Protein 2GRR (pdb70)

Secondary structure (DSSP, 8-state):
--HHHHHHHHHHHHHHHHS--TT-EEEEEE-TTS-EEEEEEEEEEEPPTTSTTTT-EEEEEEE--TTTTSSPPEEEESS---STTB-TTSBB--GGG-TTTT--TT--HHHHHHHHHHHHHS--TTS-S-HHHHHHHHH-HHHHHHHHHHHHHHT--/---HHHHHHS--HHHHHHT-TTHHHHHHHTS-TT-HHHHHHHHHHHHTT--SSHHHHHHHHHHHHHHHHHHHTSTT--HHHHHHHHHHHTTSS--SS-----S--HHHHHHHHHHTTSTTS-GGGHHHHHHHHHS--HHHHTTHHHHHHHHHHHHH-

Nearest PDB structures (foldseek):
  2grr-assembly1_A  TM=1.006E+00  e=4.230E-32  Homo sapiens
  2grq-assembly1_A  TM=1.006E+00  e=7.263E-32  Homo sapiens
  2gro-assembly1_A  TM=1.004E+00  e=1.684E-31  Homo sapiens
  2grp-assembly1_A  TM=1.004E+00  e=8.024E-31  Homo sapiens
  5f6e-assembly1_A  TM=9.965E-01  e=5.164E-30  Homo sapiens

CATH classification: 3.10.110.10

Solvent-accessible surface area: 16032 Å² total; per-residue (Å²): 229,23,46,138,0,67,74,52,0,35,107,24,61,121,61,15,156,181,105,70,28,202,33,12,63,3,73,14,25,137,50,149,113,50,74,68,36,19,30,34,0,86,5,6,0,26,11,113,174,71,23,40,2,82,46,3,46,2,134,3,54,0,62,12,107,96,73,5,26,77,0,19,3,108,2,67,1,65,72,66,8,20,1,0,3,1,23,86,49,0,14,5,21,28,50,31,18,56,93,143,116,74,16,138,93,71,2,66,6,91,70,2,0,62,14,0,25,110,14,3,44,114,22,67,34,139,34,5,2,15,5,65,0,17,5,31,40,66,92,78,122,120,72,5,31,116,98,0,122,62,19,3,166,155,43,52,136,162,30,69,12,83,56,0,35,56,138,46,25,20,108,52,0,76,128,12,23,139,143,9,22,89,54,0,8,105,108,12,68,16,96,48,26,62,112,0,1,46,4,0,11,71,1,0,63,4,4,104,105,74,60,77,10,81,123,12,0,40,64,0,0,30,22,0,0,92,86,0,19,102,47,127,102,19,77,24,95,53,3,3,35,42,0,0,3,37,2,34,13,10,67,29,96,69,198,32,189,50,56,107,95,0,65,4,1,0,28,0,2,26,33,1,7,108,50,156,29,13,41,146,83,4,8,51,20,1,39,6,1,0,63,34,111,35,89,33,0,104,97,16,55,142,1,28,108,29,0,16,113,13,8,134,161,69

B-factor: mean 19.25, std 6.68, range [9.05, 40.9]

GO terms:
  GO:0061656 SUMO conjugating enzyme activity (F, IDA)
  GO:0048471 perinuclear region of cytoplasm (C, IDA)
  GO:0016925 protein sumoylation (P, IDA)
  GO:0051170 import into nucleus (P, IDA)
  GO:0001221 transcription coregulator binding (F, IPI)
  GO:0005515 protein binding (F, IPI)
  GO:0005634 nucleus (C, IDA)
  GO:0005737 cytoplasm (C, IDA)
  GO:0016925 protein sumoylation (P, IMP)
  GO:0008134 transcription factor binding (F, IPI)
  GO:0036211 protein modification process (P, TAS)
  GO:0000795 synaptonemal complex (C, TAS)
  GO:0006511 ubiquitin-dependent protein catabolic process (P, TAS)
  GO:0019789 SUMO transferase activity (F, EXP)
  GO:0005635 nuclear envelope (C, TAS)
  GO:0005654 nucleoplasm (C, TAS)
  GO:0005829 cytosol (C, TAS)
  GO:0016925 protein sumoylation (P, TAS)
  GO:0007084 mitotic nuclear membrane reassembly (P, TAS)
  GO:0000122 negative regulation of transcription by RNA polymerase II (P, TAS)

Structure (mmCIF, N/CA/C/O backbone):
data_2GRR
#
_entry.id   2GRR
#
_cell.length_a   39.150
_cell.length_b   44.675
_cell.length_c   61.013
_cell.angle_alpha   72.610
_cell.angle_beta   71.720
_cell.angle_gamma   75.350
#
_symmetry.space_group_name_H-M   'P 1'
#
loop_
_entity.id
_entity.type
_entity.pdbx_description
1 polymer 'Ubiquitin-conjugating enzyme E2 I'
2 polymer 'Ran GTPase-activating protein 1'
3 water water
#
loop_
_atom_site.group_PDB
_atom_site.id
_atom_site.type_symbol
_atom_site.label_atom_id
_atom_site.label_alt_id
_atom_site.label_comp_id
_atom_site.label_asym_id
_atom_site.label_entity_id
_atom_site.label_seq_id
_atom_site.pdbx_PDB_ins_code
_atom_site.Cartn_x
_atom_site.Cartn_y
_atom_site.Cartn_z
_atom_site.occupancy
_atom_site.B_iso_or_equiv
_atom_site.auth_seq_id
_atom_site.auth_comp_id
_atom_site.auth_asym_id
_atom_site.auth_atom_id
_atom_site.pdbx_PDB_model_num
ATOM 1 N N . MET A 1 4 ? 12.651 7.415 29.375 1.00 26.11 1 MET A N 1
ATOM 2 C CA . MET A 1 4 ? 11.867 8.648 29.661 1.00 24.96 1 MET A CA 1
ATOM 3 C C . MET A 1 4 ? 10.414 8.438 29.251 1.00 21.17 1 MET A C 1
ATOM 4 O O . MET A 1 4 ? 9.770 9.336 28.709 1.00 21.31 1 MET A O 1
ATOM 9 N N . SER A 1 5 ? 9.908 7.241 29.519 1.00 19.01 2 SER A N 1
ATOM 10 C CA . SER A 1 5 ? 8.535 6.892 29.178 1.00 16.42 2 SER A CA 1
ATOM 11 C C . SER A 1 5 ? 7.650 6.842 30.418 1.00 15.30 2 SER A C 1
ATOM 12 O O . SER A 1 5 ? 6.541 6.315 30.371 1.00 13.44 2 SER A O 1
ATOM 15 N N . GLY A 1 6 ? 8.141 7.401 31.520 1.00 13.12 3 GLY A N 1
ATOM 16 C CA . GLY A 1 6 ? 7.393 7.394 32.766 1.00 12.61 3 GLY A CA 1
ATOM 17 C C . GLY A 1 6 ? 5.972 7.921 32.709 1.00 12.03 3 GLY A C 1
ATOM 18 O O . GLY A 1 6 ? 5.093 7.401 33.393 1.00 11.87 3 GLY A O 1
ATOM 19 N N . ILE A 1 7 ? 5.731 8.953 31.911 1.00 11.67 4 ILE A N 1
ATOM 20 C CA . ILE A 1 7 ? 4.381 9.497 31.819 1.00 11.35 4 ILE A CA 1
ATOM 21 C C . ILE A 1 7 ? 3.492 8.508 31.073 1.00 10.84 4 ILE A C 1
ATOM 22 O O . ILE A 1 7 ? 2.366 8.243 31.488 1.00 11.44 4 ILE A O 1
ATOM 27 N N . ALA A 1 8 ? 4.004 7.953 29.980 1.00 11.50 5 ALA A N 1
ATOM 28 C CA . ALA A 1 8 ? 3.244 6.968 29.221 1.00 11.51 5 ALA A CA 1
ATOM 29 C C . ALA A 1 8 ? 2.911 5.776 30.120 1.00 11.38 5 ALA A C 1
ATOM 30 O O . ALA A 1 8 ? 1.778 5.296 30.133 1.00 11.25 5 ALA A O 1
ATOM 32 N N . LEU A 1 9 ? 3.896 5.305 30.882 1.00 11.93 6 LEU A N 1
ATOM 33 C CA . LEU A 1 9 ? 3.681 4.161 31.770 1.00 11.75 6 LEU A CA 1
ATOM 34 C C . LEU A 1 9 ? 2.649 4.434 32.860 1.00 11.24 6 LEU A C 1
ATOM 35 O O . LEU A 1 9 ? 1.875 3.547 33.222 1.00 11.05 6 LEU A O 1
ATOM 40 N N . SER A 1 10 ? 2.635 5.656 33.385 1.00 11.47 7 SER A N 1
ATOM 41 C CA . SER A 1 10 ? 1.666 6.010 34.416 1.00 11.63 7 SER A CA 1
ATOM 42 C C . SER A 1 10 ? 0.258 5.888 33.845 1.00 11.59 7 SER A C 1
ATOM 43 O O . SER A 1 10 ? -0.624 5.279 34.453 1.00 12.29 7 SER A O 1
ATOM 46 N N . ARG A 1 11 ? 0.041 6.457 32.665 1.00 10.82 8 ARG A N 1
ATOM 47 C CA . ARG A 1 11 ? -1.280 6.371 32.068 1.00 11.48 8 ARG A CA 1
ATOM 48 C C . ARG A 1 11 ? -1.641 4.939 31.679 1.00 10.72 8 ARG A C 1
ATOM 49 O O . ARG A 1 11 ? -2.749 4.484 31.943 1.00 11.09 8 ARG A O 1
ATOM 57 N N . LEU A 1 12 ? -0.707 4.223 31.060 1.00 11.01 9 LEU A N 1
ATOM 58 C CA . LEU A 1 12 ? -0.993 2.860 30.626 1.00 10.68 9 LEU A CA 1
ATOM 59 C C . LEU A 1 12 ? -1.338 1.925 31.779 1.00 10.35 9 LEU A C 1
ATOM 60 O O . LEU A 1 12 ? -2.164 1.029 31.615 1.00 10.82 9 LEU A O 1
ATOM 65 N N . ALA A 1 13 ? -0.725 2.139 32.938 1.00 10.44 10 ALA A N 1
ATOM 66 C CA . ALA A 1 13 ? -1.045 1.319 34.099 1.00 10.71 10 ALA A CA 1
ATOM 67 C C . ALA A 1 13 ? -2.508 1.566 34.487 1.00 11.25 10 ALA A C 1
ATOM 68 O O . ALA A 1 13 ? -3.231 0.639 34.846 1.00 11.53 10 ALA A O 1
ATOM 70 N N . GLN A 1 14 ? -2.954 2.817 34.397 1.00 10.61 11 GLN A N 1
ATOM 71 C CA . GLN A 1 14 ? -4.342 3.128 34.735 1.00 12.37 11 GLN A CA 1
ATOM 72 C C . GLN A 1 14 ? -5.294 2.616 33.659 1.00 11.44 11 GLN A C 1
ATOM 73 O O . GLN A 1 14 ? -6.408 2.183 33.954 1.00 12.27 11 GLN A O 1
ATOM 79 N N . GLU A 1 15 ? -4.863 2.647 32.406 1.00 11.68 12 GLU A N 1
ATOM 80 C CA . GLU A 1 15 ? -5.722 2.148 31.346 1.00 12.34 12 GLU A CA 1
ATOM 81 C C . GLU A 1 15 ? -5.900 0.645 31.462 1.00 10.99 12 GLU A C 1
ATOM 82 O O . GLU A 1 15 ? -6.962 0.117 31.155 1.00 11.57 12 GLU A O 1
ATOM 88 N N . ARG A 1 16 ? -4.862 -0.048 31.910 1.00 10.65 13 ARG A N 1
ATOM 89 C CA . ARG A 1 16 ? -4.967 -1.486 32.096 1.00 11.71 13 ARG A CA 1
ATOM 90 C C . ARG A 1 16 ? -5.972 -1.766 33.211 1.00 11.65 13 ARG A C 1
ATOM 91 O O . ARG A 1 16 ? -6.841 -2.622 33.068 1.00 12.02 13 ARG A O 1
ATOM 99 N N . LYS A 1 17 ? -5.862 -1.037 34.318 1.00 11.56 14 LYS A N 1
ATOM 100 C CA . LYS A 1 17 ? -6.787 -1.240 35.430 1.00 13.27 14 LYS A CA 1
ATOM 101 C C . LYS A 1 17 ? -8.221 -0.935 35.013 1.00 12.26 14 LYS A C 1
ATOM 102 O O . LYS A 1 17 ? -9.148 -1.662 35.376 1.00 14.41 14 LYS A O 1
ATOM 108 N N . ALA A 1 18 ? -8.409 0.140 34.254 1.00 12.56 15 ALA A N 1
ATOM 109 C CA . ALA A 1 18 ? -9.739 0.525 33.793 1.00 13.17 15 ALA A CA 1
ATOM 110 C C . ALA A 1 18 ? -10.313 -0.542 32.869 1.00 14.32 15 ALA A C 1
ATOM 111 O O . ALA A 1 18 ? -11.484 -0.909 32.980 1.00 16.66 15 ALA A O 1
ATOM 113 N N . TRP A 1 19 ? -9.489 -1.041 31.953 1.00 13.80 16 TRP A N 1
ATOM 114 C CA . TRP A 1 19 ? -9.925 -2.074 31.024 1.00 14.55 16 TRP A CA 1
ATOM 115 C C . TRP A 1 19 ? -10.314 -3.340 31.782 1.00 14.75 16 TRP A C 1
ATOM 116 O O . TRP A 1 19 ? -11.364 -3.925 31.522 1.00 17.13 16 TRP A O 1
ATOM 127 N N . ARG A 1 20 ? -9.471 -3.753 32.723 1.00 15.55 17 ARG A N 1
ATOM 128 C CA . ARG A 1 20 ? -9.735 -4.949 33.520 1.00 17.56 17 ARG A CA 1
ATOM 129 C C . ARG A 1 20 ? -11.009 -4.805 34.344 1.00 19.82 17 ARG A C 1
ATOM 130 O O . ARG A 1 20 ? -11.709 -5.788 34.598 1.00 21.93 17 ARG A O 1
ATOM 138 N N . LYS A 1 21 ? -11.309 -3.581 34.761 1.00 21.00 18 LYS A N 1
ATOM 139 C CA . LYS A 1 21 ? -12.496 -3.326 35.563 1.00 23.60 18 LYS A CA 1
ATOM 140 C C . LYS A 1 21 ? -13.749 -3.470 34.710 1.00 23.77 18 LYS A C 1
ATOM 141 O O . LYS A 1 21 ? -14.743 -4.056 35.143 1.00 25.05 18 LYS A O 1
ATOM 147 N N . ASP A 1 22 ? -13.697 -2.937 33.494 1.00 24.49 19 ASP A N 1
ATOM 148 C CA . ASP A 1 22 ? -14.835 -3.014 32.589 1.00 24.91 19 ASP A CA 1
ATOM 149 C C . ASP A 1 22 ? -14.438 -2.761 31.135 1.00 23.40 19 ASP A C 1
ATOM 150 O O . ASP A 1 22 ? -13.760 -1.783 30.823 1.00 23.82 19 ASP A O 1
ATOM 155 N N . HIS A 1 23 ? -14.860 -3.658 30.252 1.00 21.25 20 HIS A N 1
ATOM 156 C CA . HIS A 1 23 ? -14.580 -3.535 28.827 1.00 19.16 20 HIS A CA 1
ATOM 157 C C . HIS A 1 23 ? -15.652 -4.305 28.059 1.00 18.32 20 HIS A C 1
ATOM 158 O O . HIS A 1 23 ? -16.322 -5.174 28.619 1.00 19.64 20 HIS A O 1
ATOM 165 N N . PRO A 1 24 ? -15.831 -3.998 26.766 1.00 18.39 21 PRO A N 1
ATOM 166 C CA . PRO A 1 24 ? -16.846 -4.701 25.973 1.00 17.06 21 PRO A CA 1
ATOM 167 C C . PRO A 1 24 ? -16.590 -6.205 25.871 1.00 17.68 21 PRO A C 1
ATOM 168 O O . PRO A 1 24 ? -15.454 -6.644 25.686 1.00 16.72 21 PRO A O 1
ATOM 172 N N . PHE A 1 25 ? -17.657 -6.990 25.996 1.00 19.00 22 PHE A N 1
ATOM 173 C CA . PHE A 1 25 ? -17.547 -8.445 25.935 1.00 18.24 22 PHE A CA 1
ATOM 174 C C . PHE A 1 25 ? -16.960 -8.940 24.618 1.00 17.84 22 PHE A C 1
ATOM 175 O O . PHE A 1 25 ? -17.304 -8.444 23.546 1.00 19.39 22 PHE A O 1
ATOM 183 N N . GLY A 1 26 ? -16.079 -9.930 24.709 1.00 18.87 23 GLY A N 1
ATOM 184 C CA . GLY A 1 26 ? -15.472 -10.487 23.517 1.00 19.01 23 GLY A CA 1
ATOM 185 C C . GLY A 1 26 ? -14.155 -9.841 23.136 1.00 18.01 23 GLY A C 1
ATOM 186 O O . GLY A 1 26 ? -13.365 -10.435 22.404 1.00 18.67 23 GLY A O 1
ATOM 187 N N . PHE A 1 27 ? -13.922 -8.622 23.616 1.00 17.11 24 PHE A N 1
ATOM 188 C CA . PHE A 1 27 ? -12.684 -7.917 23.316 1.00 15.85 24 PHE A CA 1
ATOM 189 C C . PHE A 1 27 ? -11.583 -8.328 24.279 1.00 16.26 24 PHE A C 1
ATOM 190 O O . PHE A 1 27 ? -11.843 -8.662 25.435 1.00 16.93 24 PHE A O 1
ATOM 198 N N . VAL A 1 28 ? -10.349 -8.287 23.794 1.00 14.90 25 VAL A N 1
ATOM 199 C CA . VAL A 1 28 ? -9.184 -8.622 24.598 1.00 16.02 25 VAL A CA 1
ATOM 200 C C . VAL A 1 28 ? -8.156 -7.508 24.417 1.00 14.82 25 VAL A C 1
ATOM 201 O O . VAL A 1 28 ? -7.959 -7.012 23.310 1.00 14.75 25 VAL A O 1
ATOM 205 N N . ALA A 1 29 ? -7.520 -7.104 25.508 1.00 13.86 26 ALA A N 1
ATOM 206 C CA . ALA A 1 29 ? -6.487 -6.075 25.468 1.00 12.82 26 ALA A CA 1
ATOM 207 C C . ALA A 1 29 ? -5.622 -6.313 26.687 1.00 13.76 26 ALA A C 1
ATOM 208 O O . ALA A 1 29 ? -5.999 -5.962 27.803 1.00 15.35 26 ALA A O 1
ATOM 210 N N . VAL A 1 30 ? -4.465 -6.924 26.474 1.00 13.01 27 VAL A N 1
ATOM 211 C CA . VAL A 1 30 ? -3.573 -7.223 27.580 1.00 15.04 27 VAL A CA 1
ATOM 212 C C . VAL A 1 30 ? -2.120 -6.938 27.254 1.00 14.13 27 VAL A C 1
ATOM 213 O O . VAL A 1 30 ? -1.631 -7.273 26.177 1.00 15.49 27 VAL A O 1
ATOM 217 N N . PRO A 1 31 ? -1.412 -6.293 28.183 1.00 14.22 28 PRO A N 1
ATOM 218 C CA . PRO A 1 31 ? 0.000 -5.980 27.970 1.00 13.96 28 PRO A CA 1
ATOM 219 C C . PRO A 1 31 ? 0.820 -7.256 27.792 1.00 13.99 28 PRO A C 1
ATOM 220 O O . PRO A 1 31 ? 0.540 -8.281 28.427 1.00 16.06 28 PRO A O 1
ATOM 224 N N . THR A 1 32 ? 1.822 -7.201 26.925 1.00 14.48 29 THR A N 1
ATOM 225 C CA . THR A 1 32 ? 2.689 -8.351 26.717 1.00 14.91 29 THR A CA 1
ATOM 226 C C . THR A 1 32 ? 3.666 -8.399 27.889 1.00 14.38 29 THR A C 1
ATOM 227 O O . THR A 1 32 ? 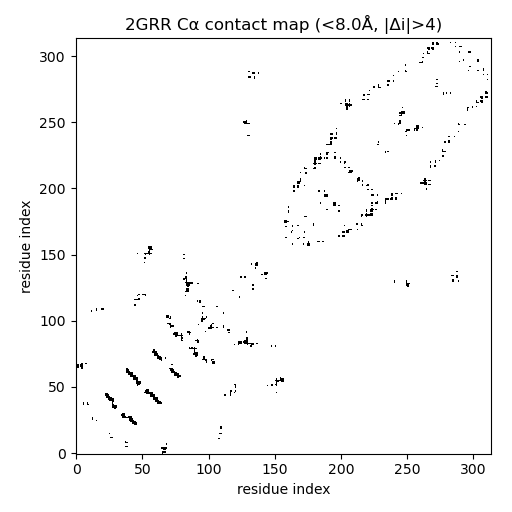3.632 -7.541 28.771 1.00 15.83 29 THR A O 1
ATOM 231 N N . LYS A 1 33 ? 4.536 -9.401 27.900 1.00 15.89 30 LYS A N 1
ATOM 232 C CA . LYS A 1 33 ? 5.500 -9.542 28.981 1.00 15.74 30 LYS A CA 1
ATOM 233 C C . LYS A 1 33 ? 6.921 -9.308 28.510 1.00 15.46 30 LYS A C 1
ATOM 234 O O . LYS A 1 33 ? 7.258 -9.579 27.360 1.00 17.51 30 LYS A O 1
ATOM 240 N N . ASN A 1 34 ? 7.751 -8.798 29.408 1.00 15.69 31 ASN A N 1
ATOM 241 C CA . ASN A 1 34 ? 9.159 -8.597 29.112 1.00 17.04 31 ASN A CA 1
ATOM 242 C C . ASN A 1 34 ? 9.828 -9.933 29.423 1.00 18.15 31 ASN A C 1
ATOM 243 O O . ASN A 1 34 ? 9.231 -10.793 30.073 1.00 17.70 31 ASN A O 1
ATOM 248 N N . PRO A 1 35 ? 11.071 -10.131 28.959 1.00 19.61 32 PRO A N 1
ATOM 249 C CA . PRO A 1 35 ? 11.766 -11.393 29.227 1.00 20.88 32 PRO A CA 1
ATOM 250 C C . PRO A 1 35 ? 11.858 -11.730 30.718 1.00 19.71 32 PRO A C 1
ATOM 251 O O . PRO A 1 35 ? 11.792 -12.900 31.103 1.00 19.54 32 PRO A O 1
ATOM 255 N N . ASP A 1 36 ? 11.998 -10.704 31.553 1.00 19.18 33 ASP A N 1
ATOM 256 C CA . ASP A 1 36 ? 12.123 -10.919 32.990 1.00 19.00 33 ASP A CA 1
ATOM 257 C C . ASP A 1 36 ? 10.801 -11.215 33.687 1.00 17.36 33 ASP A C 1
ATOM 258 O O . ASP A 1 36 ? 10.763 -11.373 34.907 1.00 17.81 33 ASP A O 1
ATOM 263 N N . GLY A 1 37 ? 9.720 -11.287 32.915 1.00 16.44 34 GLY A N 1
ATOM 264 C CA . GLY A 1 37 ? 8.421 -11.591 33.491 1.00 15.79 34 GLY A CA 1
ATOM 265 C C . GLY A 1 37 ? 7.525 -10.405 33.798 1.00 15.75 34 GLY A C 1
ATOM 266 O O . GLY A 1 37 ? 6.324 -10.573 33.992 1.00 16.58 34 GLY A O 1
ATOM 267 N N . THR A 1 38 ? 8.100 -9.209 33.852 1.00 16.05 35 THR A N 1
ATOM 268 C CA . THR A 1 38 ? 7.323 -8.007 34.141 1.00 16.72 35 THR A CA 1
ATOM 269 C C . THR A 1 38 ? 6.482 -7.608 32.936 1.00 15.84 35 THR A C 1
ATOM 270 O O . THR A 1 38 ? 6.745 -8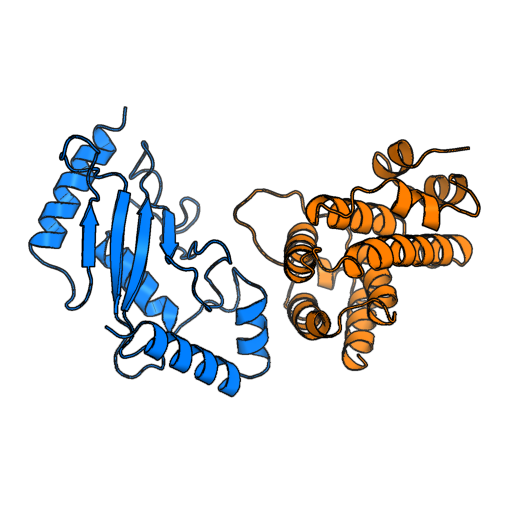.043 31.818 1.00 15.50 35 THR A O 1
ATOM 274 N N . MET A 1 39 ? 5.471 -6.775 33.164 1.00 17.32 36 MET A N 1
ATOM 275 C CA . MET A 1 39 ? 4.607 -6.325 32.078 1.00 16.98 36 MET A CA 1
ATOM 276 C C . MET A 1 39 ? 5.275 -5.293 31.194 1.00 15.04 36 MET A C 1
ATOM 277 O O . MET A 1 39 ? 6.012 -4.432 31.670 1.00 16.10 36 MET A O 1
ATOM 282 N N . ASN A 1 40 ? 5.001 -5.388 29.900 1.00 15.31 37 ASN A N 1
ATOM 283 C CA . ASN A 1 40 ? 5.507 -4.422 28.941 1.00 15.07 37 ASN A CA 1
ATOM 284 C C . ASN A 1 40 ? 4.262 -3.624 28.556 1.00 14.87 37 ASN A C 1
ATOM 285 O O . ASN A 1 40 ? 3.522 -3.999 27.645 1.00 14.43 37 ASN A O 1
ATOM 290 N N . LEU A 1 41 ? 4.024 -2.536 29.279 1.00 13.03 38 LEU A N 1
ATOM 291 C CA . LEU A 1 41 ? 2.857 -1.695 29.037 1.00 13.31 38 LEU A CA 1
ATOM 292 C C . LEU A 1 41 ? 2.884 -0.956 27.701 1.00 13.99 38 LEU A C 1
ATOM 293 O O . LEU A 1 41 ? 1.878 -0.380 27.293 1.00 13.31 38 LEU A O 1
ATOM 298 N N . MET A 1 42 ? 4.020 -0.982 27.013 1.00 13.37 39 MET A N 1
ATOM 299 C CA . MET A 1 42 ? 4.142 -0.292 25.729 1.00 14.07 39 MET A CA 1
ATOM 300 C C . MET A 1 42 ? 3.760 -1.151 24.527 1.00 13.60 39 MET A C 1
ATOM 301 O O . MET A 1 42 ? 3.736 -0.667 23.399 1.00 15.06 39 MET A O 1
ATOM 306 N N . ASN A 1 43 ? 3.453 -2.419 24.769 1.00 13.08 40 ASN A N 1
ATOM 307 C CA . ASN A 1 43 ? 3.120 -3.352 23.697 1.00 13.22 40 ASN A CA 1
ATOM 308 C C . ASN A 1 43 ? 1.988 -4.253 24.179 1.00 12.77 40 ASN A C 1
ATOM 309 O O . ASN A 1 43 ? 2.200 -5.112 25.029 1.00 13.34 40 ASN A O 1
ATOM 314 N N . TRP A 1 44 ? 0.789 -4.057 23.639 1.00 13.03 41 TRP A N 1
ATOM 315 C CA . TRP A 1 44 ? -0.373 -4.844 24.041 1.00 11.34 41 TRP A CA 1
ATOM 316 C C . TRP A 1 44 ? -0.879 -5.778 22.952 1.00 13.39 41 TRP A C 1
ATOM 317 O O . TRP A 1 44 ? -0.883 -5.426 21.772 1.00 13.56 41 TRP A O 1
ATOM 328 N N . GLU A 1 45 ? -1.309 -6.969 23.356 1.00 13.14 42 GLU A N 1
ATOM 329 C CA . GLU A 1 45 ? -1.891 -7.920 22.416 1.00 13.85 42 GLU A CA 1
ATOM 330 C C . GLU A 1 45 ? -3.398 -7.819 22.617 1.00 13.92 42 GLU A C 1
ATOM 331 O O . GLU A 1 45 ? -3.910 -8.013 23.725 1.00 15.94 42 GLU A O 1
ATOM 337 N N . CYS A 1 46 ? -4.105 -7.503 21.539 1.00 14.23 43 CYS A N 1
ATOM 338 C CA . CYS A 1 46 ? -5.546 -7.326 21.594 1.00 14.20 43 CYS A CA 1
ATOM 339 C C . CYS A 1 46 ? -6.288 -8.206 20.603 1.00 14.40 43 CYS A C 1
ATOM 340 O O . CYS A 1 46 ? -5.690 -8.817 19.717 1.00 15.43 43 CYS A O 1
ATOM 343 N N . ALA A 1 47 ? -7.604 -8.255 20.759 1.00 15.39 44 ALA A N 1
ATOM 344 C CA . ALA A 1 47 ? -8.454 -9.036 19.875 1.00 15.65 44 ALA A CA 1
ATOM 345 C C . ALA A 1 47 ? -9.796 -8.334 19.781 1.00 14.88 44 ALA A C 1
ATOM 346 O O . ALA A 1 47 ? -10.349 -7.894 20.791 1.00 16.66 44 ALA A O 1
ATOM 348 N N . ILE A 1 48 ? -10.304 -8.226 18.560 1.00 15.73 45 ILE A N 1
ATOM 349 C CA . ILE A 1 48 ? -11.577 -7.573 18.294 1.00 16.11 45 ILE A CA 1
ATOM 350 C C . ILE A 1 48 ? -12.548 -8.561 17.664 1.00 16.58 45 ILE A C 1
ATOM 351 O O . ILE A 1 48 ? -12.252 -9.164 16.635 1.00 17.04 45 ILE A O 1
ATOM 356 N N . PRO A 1 49 ? -13.722 -8.747 18.281 1.00 17.30 46 PRO A N 1
ATOM 357 C CA . PRO A 1 49 ? -14.702 -9.678 17.724 1.00 18.17 46 PRO A CA 1
ATOM 358 C C . PRO A 1 49 ? -15.494 -9.011 16.605 1.00 17.99 46 PRO A C 1
ATOM 359 O O . PRO A 1 49 ? -15.759 -7.813 16.654 1.00 17.31 46 PRO A O 1
ATOM 363 N N . GLY A 1 50 ? -15.854 -9.786 15.589 1.00 19.45 47 GLY A N 1
ATOM 364 C CA . GLY A 1 50 ? -16.642 -9.233 14.507 1.00 20.93 47 GLY A CA 1
ATOM 365 C C . GLY A 1 50 ? -17.998 -8.854 15.070 1.00 22.42 47 GLY A C 1
ATOM 366 O O . GLY A 1 50 ? -18.491 -9.507 15.992 1.00 22.27 47 GLY A O 1
ATOM 367 N N . LYS A 1 51 ? -18.602 -7.800 14.534 1.00 24.26 48 LYS A N 1
ATOM 368 C CA . LYS A 1 51 ? -19.901 -7.352 15.014 1.00 27.53 48 LYS A CA 1
ATOM 369 C C . LYS A 1 51 ? -20.997 -8.307 14.558 1.00 28.18 48 LYS A C 1
ATOM 370 O O . LYS A 1 51 ? -21.009 -8.755 13.412 1.00 27.51 48 LYS A O 1
ATOM 376 N N . LYS A 1 52 ? -21.913 -8.623 15.466 1.00 30.12 49 LYS A N 1
ATOM 377 C CA . LYS A 1 52 ? -23.009 -9.531 15.159 1.00 31.97 49 LYS A CA 1
ATOM 378 C C . LYS A 1 52 ? -23.935 -8.913 14.114 1.00 32.03 49 LYS A C 1
ATOM 379 O O . LYS A 1 52 ? -24.268 -7.729 14.187 1.00 32.69 49 LYS A O 1
ATOM 385 N N . GLY A 1 53 ? -24.337 -9.718 13.136 1.00 32.04 50 GLY A N 1
ATOM 386 C CA . GLY A 1 53 ? -25.219 -9.229 12.092 1.00 31.47 50 GLY A CA 1
ATOM 387 C C . GLY A 1 53 ? -24.463 -8.714 10.882 1.00 30.91 50 GLY A C 1
ATOM 388 O O . GLY A 1 53 ? -25.063 -8.181 9.950 1.00 32.02 50 GLY A O 1
ATOM 389 N N . THR A 1 54 ? -23.142 -8.867 10.899 1.00 29.60 51 THR A N 1
ATOM 390 C CA . THR A 1 54 ? -22.305 -8.417 9.792 1.00 27.87 51 THR A CA 1
ATOM 391 C C . THR A 1 54 ? -21.475 -9.583 9.259 1.00 26.98 51 THR A C 1
ATOM 392 O O . THR A 1 54 ? -21.353 -10.618 9.913 1.00 27.53 51 THR A O 1
ATOM 396 N N . PRO A 1 55 ? -20.896 -9.429 8.057 1.00 26.90 52 PRO A N 1
ATOM 397 C CA . PRO A 1 55 ? -20.077 -10.489 7.459 1.00 25.74 52 PRO A CA 1
ATOM 398 C C . PRO A 1 55 ? -18.837 -10.835 8.286 1.00 24.88 52 PRO A C 1
ATOM 399 O O . PRO A 1 55 ? -18.148 -11.815 8.002 1.00 24.23 52 PRO A O 1
ATOM 403 N N . TRP A 1 56 ? -18.559 -10.025 9.304 1.00 23.05 53 TRP A N 1
ATOM 404 C CA . TRP A 1 56 ? -17.399 -10.242 10.166 1.00 22.42 53 TRP A CA 1
ATOM 405 C C . TRP A 1 56 ? -17.736 -11.070 11.397 1.00 23.64 53 TRP A C 1
ATOM 406 O O . TRP A 1 56 ? -16.843 -11.481 12.141 1.00 22.77 53 TRP A O 1
ATOM 417 N N . GLU A 1 57 ? -19.025 -11.313 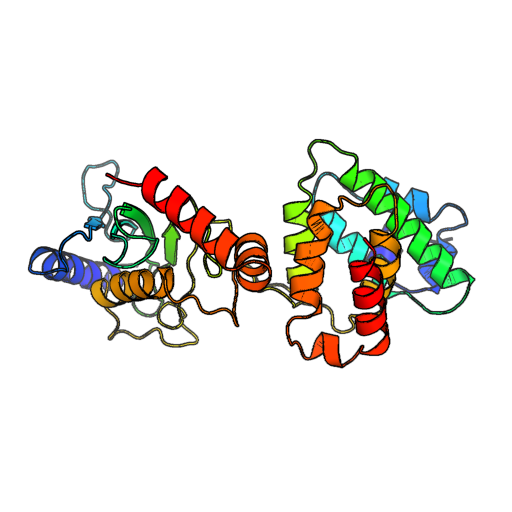11.608 1.00 25.00 54 GLU A N 1
ATOM 418 C CA . GLU A 1 57 ? -19.489 -12.077 12.759 1.00 26.48 54 GLU A CA 1
ATOM 419 C C . GLU A 1 57 ? -18.782 -13.422 12.913 1.00 26.97 54 GLU A C 1
ATOM 420 O O . GLU A 1 57 ? -18.469 -14.093 11.928 1.00 26.81 54 GLU A O 1
ATOM 426 N N . GLY A 1 58 ? -18.530 -13.801 14.162 1.00 25.94 55 GLY A N 1
ATOM 427 C CA . GLY A 1 58 ? -17.877 -15.067 14.440 1.00 26.19 55 GLY A CA 1
ATOM 428 C C . GLY A 1 58 ? -16.364 -15.007 14.425 1.00 25.72 55 GLY A C 1
ATOM 429 O O . GLY A 1 58 ? -15.697 -15.860 15.010 1.00 25.39 55 GLY A O 1
ATOM 430 N N . GLY A 1 59 ? -15.812 -13.999 13.759 1.00 24.66 56 GLY A N 1
ATOM 431 C CA . GLY A 1 59 ? -14.369 -13.882 13.694 1.00 22.78 56 GLY A CA 1
ATOM 432 C C . GLY A 1 59 ? -13.770 -13.133 14.870 1.00 20.99 56 GLY A C 1
ATOM 433 O O . GLY A 1 59 ? -14.409 -12.259 15.452 1.00 21.24 56 GLY A O 1
ATOM 434 N N . LEU A 1 60 ? -12.544 -13.497 15.231 1.00 20.20 57 LEU A N 1
ATOM 435 C CA . LEU A 1 60 ? -11.826 -12.839 16.320 1.00 19.48 57 LEU A CA 1
ATOM 436 C C . LEU A 1 60 ? -10.528 -12.366 15.683 1.00 18.84 57 LEU A C 1
ATOM 437 O O . LEU A 1 60 ? -9.646 -13.165 15.368 1.00 20.44 57 LEU A O 1
ATOM 442 N N . PHE A 1 61 ? -10.422 -11.056 15.497 1.00 17.58 58 PHE A N 1
ATOM 443 C CA . PHE A 1 61 ? -9.271 -10.467 14.833 1.00 16.83 58 PHE A CA 1
ATOM 444 C C . PHE A 1 61 ? -8.227 -9.905 15.781 1.00 16.33 58 PHE A C 1
ATOM 445 O O . PHE A 1 61 ? -8.467 -8.930 16.496 1.00 16.82 58 PHE A O 1
ATOM 453 N N . LYS A 1 62 ? -7.056 -10.532 15.769 1.00 16.19 59 LYS A N 1
ATOM 454 C CA . LYS A 1 62 ? -5.964 -10.138 16.640 1.00 16.34 59 LYS A CA 1
ATOM 455 C C . LYS A 1 62 ? -5.157 -8.965 16.109 1.00 15.20 59 LYS A C 1
ATOM 456 O O . LYS A 1 62 ? -4.891 -8.857 14.912 1.00 15.41 59 LYS A O 1
ATOM 462 N N . LEU A 1 63 ? -4.777 -8.079 17.017 1.00 14.82 60 LEU A N 1
ATOM 463 C CA . LEU A 1 63 ? -3.978 -6.928 16.651 1.00 14.80 60 LEU A CA 1
ATOM 464 C C . LEU A 1 63 ? -3.075 -6.558 17.808 1.00 14.13 60 LEU A C 1
ATOM 465 O O . LEU A 1 63 ? -3.344 -6.896 18.965 1.00 16.90 60 LEU A O 1
ATOM 470 N N . ARG A 1 64 ? -1.992 -5.875 17.479 1.00 13.43 61 ARG A N 1
ATOM 471 C CA . ARG A 1 64 ? -1.041 -5.431 18.468 1.00 13.48 61 ARG A CA 1
ATOM 472 C C . ARG A 1 64 ? -1.150 -3.915 18.560 1.00 12.66 61 ARG A C 1
ATOM 473 O O . ARG A 1 64 ? -1.314 -3.230 17.548 1.00 14.44 61 ARG A O 1
ATOM 481 N N . MET A 1 65 ? -1.098 -3.397 19.779 1.00 12.80 62 MET A N 1
ATOM 482 C CA . MET A 1 65 ? -1.151 -1.961 19.997 1.00 12.91 62 MET A CA 1
ATOM 483 C C . MET A 1 65 ? 0.207 -1.559 20.552 1.00 13.25 62 MET A C 1
ATOM 484 O O . MET A 1 65 ? 0.623 -2.050 21.605 1.00 13.61 62 MET A O 1
ATOM 489 N N . LEU A 1 66 ? 0.905 -0.686 19.833 1.00 12.91 63 LEU A N 1
ATOM 490 C CA . LEU A 1 66 ? 2.231 -0.240 20.236 1.00 13.54 63 LEU A CA 1
ATOM 491 C C . LEU A 1 66 ? 2.219 1.231 20.619 1.00 13.81 63 LEU A C 1
ATOM 492 O O . LEU A 1 66 ? 1.824 2.091 19.829 1.00 15.10 63 LEU A O 1
ATOM 497 N N . PHE A 1 67 ? 2.658 1.521 21.836 1.00 13.02 64 PHE A N 1
ATOM 498 C CA . PHE A 1 67 ? 2.698 2.888 22.325 1.00 13.72 64 PHE A CA 1
ATOM 499 C C . PHE A 1 67 ? 4.105 3.460 22.269 1.00 14.20 64 PHE A C 1
ATOM 500 O O . PHE A 1 67 ? 5.078 2.771 22.575 1.00 16.79 64 PHE A O 1
ATOM 508 N N . LYS A 1 68 ? 4.210 4.723 21.871 1.00 14.60 65 LYS A N 1
ATOM 509 C CA . LYS A 1 68 ? 5.504 5.385 21.802 1.00 15.93 65 LYS A CA 1
ATOM 510 C C . LYS A 1 68 ? 5.814 6.010 23.158 1.00 15.49 65 LYS A C 1
ATOM 511 O O . LYS A 1 68 ? 4.919 6.199 23.985 1.00 14.58 65 LYS A O 1
ATOM 517 N N . ASP A 1 69 ? 7.084 6.328 23.382 1.00 15.53 66 ASP A N 1
ATOM 518 C CA . ASP A 1 69 ? 7.520 6.914 24.643 1.00 16.01 66 ASP A CA 1
ATOM 519 C C . ASP A 1 69 ? 6.837 8.238 24.981 1.00 15.65 66 ASP A C 1
ATOM 520 O O . ASP A 1 69 ? 6.742 8.600 26.154 1.00 16.80 66 ASP A O 1
ATOM 525 N N . ASP A 1 70 ? 6.354 8.953 23.966 1.00 14.98 67 ASP A N 1
ATOM 526 C CA . ASP A 1 70 ? 5.694 10.233 24.204 1.00 15.10 67 ASP A CA 1
ATOM 527 C C . ASP A 1 70 ? 4.175 10.132 24.367 1.00 13.78 67 ASP A C 1
ATOM 528 O O . ASP A 1 70 ? 3.475 11.143 24.391 1.00 15.24 67 ASP A O 1
ATOM 533 N N . TYR A 1 71 ? 3.668 8.908 24.488 1.00 13.07 68 TYR A N 1
ATOM 534 C CA . TYR A 1 71 ? 2.237 8.686 24.693 1.00 13.53 68 TYR A CA 1
ATOM 535 C C . TYR A 1 71 ? 1.854 9.377 26.008 1.00 12.71 68 TYR A C 1
ATOM 536 O O . TYR A 1 71 ? 2.591 9.304 26.986 1.00 13.59 68 TYR A O 1
ATOM 545 N N . PRO A 1 72 ? 0.667 10.001 26.077 1.00 12.04 69 PRO A N 1
ATOM 546 C CA . PRO A 1 72 ? -0.392 10.144 25.079 1.00 12.74 69 PRO A CA 1
ATOM 547 C C . PRO A 1 72 ? -0.349 11.340 24.126 1.00 13.32 69 PRO A C 1
ATOM 548 O O . PRO A 1 72 ? -1.383 11.724 23.597 1.00 14.12 69 PRO A O 1
ATOM 552 N N . SER A 1 73 ? 0.814 11.937 23.899 1.00 13.80 70 SER A N 1
ATOM 553 C CA . SER A 1 73 ? 0.870 13.047 22.949 1.00 14.18 70 SER A CA 1
ATOM 554 C C . SER A 1 73 ? 0.642 12.445 21.565 1.00 15.41 70 SER A C 1
ATOM 555 O O . SER A 1 73 ? 0.085 13.080 20.670 1.00 17.32 70 SER A O 1
ATOM 558 N N . SER A 1 74 ? 1.078 11.202 21.413 1.00 14.75 71 SER A N 1
ATOM 559 C CA . SER A 1 74 ? 0.935 10.464 20.169 1.00 15.78 71 SER A CA 1
ATOM 560 C C . SER A 1 74 ? -0.033 9.309 20.382 1.00 14.04 71 SER A C 1
ATOM 561 O O . SER A 1 74 ? -0.181 8.803 21.499 1.00 15.74 71 SER A O 1
ATOM 564 N N . PRO A 1 75 ? -0.720 8.887 19.313 1.00 13.25 72 PRO A N 1
ATOM 565 C CA . PRO A 1 75 ? -1.666 7.778 19.407 1.00 14.12 72 PRO A CA 1
ATOM 566 C C . PRO A 1 75 ? -0.898 6.469 19.315 1.00 14.02 72 PRO A C 1
ATOM 567 O O . PRO A 1 75 ? 0.268 6.450 18.923 1.00 14.87 72 PRO A O 1
ATOM 571 N N . PRO A 1 76 ? -1.527 5.357 19.705 1.00 14.85 73 PRO A N 1
ATOM 572 C CA . PRO A 1 76 ? -0.791 4.101 19.594 1.00 14.43 73 PRO A CA 1
ATOM 573 C C . PRO A 1 76 ? -0.850 3.671 18.135 1.00 14.39 73 PRO A C 1
ATOM 574 O O . PRO A 1 76 ? -1.688 4.160 17.372 1.00 16.12 73 PRO A O 1
ATOM 578 N N . LYS A 1 77 ? 0.051 2.779 17.746 1.00 14.88 74 LYS A N 1
ATOM 579 C CA . LYS A 1 77 ? 0.063 2.241 16.396 1.00 15.85 74 LYS A CA 1
ATOM 580 C C . LYS A 1 77 ? -0.633 0.893 16.536 1.00 14.29 74 LYS A C 1
ATOM 581 O O . LYS A 1 77 ? -0.241 0.068 17.367 1.00 14.50 74 LYS A O 1
ATOM 587 N N . CYS A 1 78 ? -1.676 0.679 15.742 1.00 13.94 75 CYS A N 1
ATOM 588 C CA . CYS A 1 78 ? -2.452 -0.554 15.799 1.00 13.10 75 CYS A CA 1
ATOM 589 C C . CYS A 1 78 ? -2.238 -1.376 14.541 1.00 13.63 75 CYS A C 1
ATOM 590 O O . CYS A 1 78 ? -2.468 -0.897 13.428 1.00 14.50 75 CYS A O 1
ATOM 593 N N . LYS A 1 79 ? -1.802 -2.616 14.720 1.00 13.20 76 LYS A N 1
ATOM 594 C CA . LYS A 1 79 ? -1.524 -3.479 13.585 1.00 14.16 76 LYS A CA 1
ATOM 595 C C . LYS A 1 79 ? -2.141 -4.861 13.724 1.00 13.64 76 LYS A C 1
ATOM 596 O O . LYS A 1 79 ? -1.884 -5.574 14.694 1.00 14.20 76 LYS A O 1
ATOM 602 N N . PHE A 1 80 ? -2.968 -5.231 12.754 1.00 13.38 77 PHE A N 1
ATOM 603 C CA . PHE A 1 80 ? -3.589 -6.544 12.760 1.00 14.34 77 PHE A CA 1
ATOM 604 C C . PHE A 1 80 ? -2.505 -7.572 12.486 1.00 14.67 77 PHE A C 1
ATOM 605 O O . PHE A 1 80 ? -1.658 -7.363 11.622 1.00 16.34 77 PHE A O 1
ATOM 613 N N . GLU A 1 81 ? -2.526 -8.666 13.242 1.00 17.09 78 GLU A N 1
ATOM 614 C CA . GLU A 1 81 ? -1.556 -9.744 13.081 1.00 19.62 78 GLU A CA 1
ATOM 615 C C . GLU A 1 81 ? -2.317 -11.065 13.025 1.00 20.47 78 GLU A C 1
ATOM 616 O O . GLU A 1 81 ? -2.843 -11.529 14.037 1.00 21.81 78 GLU A O 1
ATOM 622 N N . PRO A 1 82 ? -2.389 -11.686 11.837 1.00 19.42 79 PRO A N 1
ATOM 623 C CA . PRO A 1 82 ? -1.795 -11.205 10.586 1.00 18.93 79 PRO A CA 1
ATOM 624 C C . PRO A 1 82 ? -2.600 -10.083 9.932 1.00 17.55 79 PRO A C 1
ATOM 625 O O . PRO A 1 82 ? -3.719 -9.777 10.354 1.00 17.66 79 PRO A O 1
ATOM 629 N N . PRO A 1 83 ? -2.036 -9.455 8.888 1.00 18.63 80 PRO A N 1
ATOM 630 C CA . PRO A 1 83 ? -2.729 -8.370 8.189 1.00 19.11 80 PRO A CA 1
ATOM 631 C C . PRO A 1 83 ? -4.072 -8.859 7.664 1.00 18.92 80 PRO A C 1
ATOM 632 O O . PRO A 1 83 ? -4.212 -10.020 7.274 1.00 21.05 80 PRO A O 1
ATOM 636 N N . LEU A 1 84 ? -5.058 -7.974 7.649 1.00 18.47 81 LEU A N 1
ATOM 637 C CA . LEU A 1 84 ? -6.384 -8.353 7.186 1.00 18.08 81 LEU A CA 1
ATOM 638 C C . LEU A 1 84 ? -6.796 -7.726 5.868 1.00 16.56 81 LEU A C 1
ATOM 639 O O . LEU A 1 84 ? -6.292 -6.674 5.470 1.00 17.64 81 LEU A O 1
ATOM 644 N N . PHE A 1 85 ? -7.721 -8.406 5.201 1.00 16.56 82 PHE A N 1
ATOM 645 C CA . PHE A 1 85 ? -8.293 -7.946 3.948 1.00 15.63 82 PHE A CA 1
ATOM 646 C C . PHE A 1 85 ? -9.351 -6.936 4.380 1.00 15.17 82 PHE A C 1
ATOM 647 O O . PHE A 1 85 ? -10.364 -7.305 4.975 1.00 15.13 82 PHE A O 1
ATOM 655 N N . HIS A 1 86 ? -9.084 -5.661 4.115 1.00 13.82 83 HIS A N 1
ATOM 656 C CA . HIS A 1 86 ? -9.988 -4.566 4.462 1.00 12.79 83 HIS A CA 1
ATOM 657 C C . HIS A 1 86 ? -9.429 -3.320 3.780 1.00 12.45 83 HIS A C 1
ATOM 658 O O . HIS A 1 86 ? -8.221 -3.107 3.773 1.00 14.15 83 HIS A O 1
ATOM 665 N N . PRO A 1 87 ? -10.299 -2.475 3.207 1.00 12.47 84 PRO A N 1
ATOM 666 C CA . PRO A 1 87 ? -9.827 -1.267 2.522 1.00 13.32 84 PRO A CA 1
ATOM 667 C C . PRO A 1 87 ? -8.936 -0.322 3.315 1.00 13.16 84 PRO A C 1
ATOM 668 O O . PRO A 1 87 ? -8.093 0.363 2.735 1.00 14.24 84 PRO A O 1
ATOM 672 N N . ASN A 1 88 ? -9.118 -0.283 4.632 1.00 13.08 85 ASN A N 1
ATOM 673 C CA . ASN A 1 88 ? -8.358 0.637 5.468 1.00 13.27 85 ASN A CA 1
ATOM 674 C C . ASN A 1 88 ? -7.237 0.023 6.297 1.00 12.63 85 ASN A C 1
ATOM 675 O O . ASN A 1 88 ? -6.766 0.628 7.267 1.00 13.89 85 ASN A O 1
ATOM 680 N N . VAL A 1 89 ? -6.813 -1.173 5.912 1.00 13.03 86 VAL A N 1
ATOM 681 C CA . VAL A 1 89 ? -5.728 -1.848 6.603 1.00 12.74 86 VAL A CA 1
ATOM 682 C C . VAL A 1 89 ? -4.589 -2.020 5.604 1.00 12.96 86 VAL A C 1
ATOM 683 O O . VAL A 1 89 ? -4.772 -2.616 4.540 1.00 14.77 86 VAL A O 1
ATOM 687 N N . TYR A 1 90 ? -3.430 -1.462 5.936 1.00 13.61 87 TYR A N 1
ATOM 688 C CA . TYR A 1 90 ? -2.249 -1.562 5.081 1.00 14.48 87 TYR A CA 1
ATOM 689 C C . TYR A 1 90 ? -1.812 -3.015 4.970 1.00 15.01 87 TYR A C 1
ATOM 690 O O . TYR A 1 90 ? -2.165 -3.844 5.804 1.00 15.96 87 TYR A O 1
ATOM 699 N N . PRO A 1 91 ? -1.037 -3.348 3.927 1.00 17.46 88 PRO A N 1
ATOM 700 C CA . PRO A 1 91 ? -0.580 -4.733 3.788 1.00 18.17 88 PRO A CA 1
ATOM 701 C C . PRO A 1 91 ? 0.275 -5.130 4.997 1.00 17.48 88 PRO A C 1
ATOM 702 O O . PRO A 1 91 ? 0.417 -6.308 5.308 1.00 19.93 88 PRO A O 1
ATOM 706 N N . SER A 1 92 ? 0.833 -4.130 5.675 1.00 17.94 89 SER A N 1
ATOM 707 C CA . SER A 1 92 ? 1.664 -4.350 6.860 1.00 16.87 89 SER A CA 1
ATOM 708 C C . SER A 1 92 ? 0.796 -4.766 8.041 1.00 17.14 89 SER A C 1
ATOM 709 O O . SER A 1 92 ? 1.280 -5.361 9.005 1.00 18.68 89 SER A O 1
ATOM 712 N N . GLY A 1 93 ? -0.488 -4.435 7.963 1.00 15.86 90 GLY A N 1
ATOM 713 C CA . GLY A 1 93 ? -1.408 -4.759 9.038 1.00 15.03 90 GLY A CA 1
ATOM 714 C C . GLY A 1 93 ? -1.872 -3.514 9.773 1.00 13.14 90 GLY A C 1
ATOM 715 O O . GLY A 1 93 ? -2.857 -3.554 10.506 1.00 13.57 90 GLY A O 1
ATOM 716 N N . THR A 1 94 ? -1.167 -2.404 9.579 1.00 13.41 91 THR A N 1
ATOM 717 C CA . THR A 1 94 ? -1.528 -1.155 10.242 1.00 14.00 91 THR A CA 1
ATOM 718 C C . THR A 1 94 ? -2.925 -0.700 9.844 1.00 13.65 91 THR A C 1
ATOM 719 O O . THR A 1 94 ? -3.249 -0.636 8.660 1.00 14.52 91 THR A O 1
ATOM 723 N N . VAL A 1 95 ? -3.755 -0.388 10.833 1.00 13.55 92 VAL A N 1
ATOM 724 C CA . VAL A 1 95 ? -5.108 0.069 10.547 1.00 15.45 92 VAL A CA 1
ATOM 725 C C . VAL A 1 95 ? -5.205 1.580 10.720 1.00 15.89 92 VAL A C 1
ATOM 726 O O . VAL A 1 95 ? -4.597 2.152 11.626 1.00 18.31 92 VAL A O 1
ATOM 730 N N . CYS A 1 96 ? -5.974 2.214 9.839 1.00 17.38 93 CYS A N 1
ATOM 731 C CA . CYS A 1 96 ? -6.144 3.664 9.845 1.00 18.63 93 CYS A CA 1
ATOM 732 C C . CYS A 1 96 ? -7.477 4.132 10.402 1.00 17.49 93 CYS A C 1
ATOM 733 O O . CYS A 1 96 ? -8.525 3.581 10.078 1.00 17.96 93 CYS A O 1
ATOM 736 N N . LEU A 1 97 ? -7.420 5.170 11.229 1.00 17.73 94 LEU A N 1
ATOM 737 C CA . LEU A 1 97 ? -8.608 5.748 11.839 1.00 18.05 94 LEU A CA 1
ATOM 738 C C . LEU A 1 97 ? -8.269 7.201 12.164 1.00 16.93 94 LEU A C 1
ATOM 739 O O . LEU A 1 97 ? -7.134 7.509 12.527 1.00 15.98 94 LEU A O 1
ATOM 744 N N . SER A 1 98 ? -9.240 8.099 12.021 1.00 17.40 95 SER A N 1
ATOM 745 C CA . SER A 1 98 ? -8.988 9.503 12.320 1.00 18.06 95 SER A CA 1
ATOM 746 C C . SER A 1 98 ? -8.533 9.701 13.762 1.00 16.38 95 SER A C 1
ATOM 747 O O . SER A 1 98 ? -7.668 10.535 14.034 1.00 16.29 95 SER A O 1
ATOM 750 N N . ILE A 1 99 ? -9.108 8.932 14.683 1.00 16.70 96 ILE A N 1
ATOM 751 C CA . ILE A 1 99 ? -8.730 9.064 16.086 1.00 15.17 96 ILE A CA 1
ATOM 752 C C . ILE A 1 99 ? -7.355 8.474 16.382 1.00 16.28 96 ILE A C 1
ATOM 753 O O . ILE A 1 99 ? -6.844 8.624 17.491 1.00 16.31 96 ILE A O 1
ATOM 758 N N . LEU A 1 100 ? -6.761 7.812 15.390 1.00 14.62 97 LEU A N 1
ATOM 759 C CA . LEU A 1 100 ? -5.431 7.225 15.537 1.00 15.52 97 LEU A CA 1
ATOM 760 C C . LEU A 1 100 ? -4.367 8.063 14.829 1.00 16.52 97 LEU A C 1
ATOM 761 O O . LEU A 1 100 ? -3.238 7.618 14.630 1.00 16.42 97 LEU A O 1
ATOM 766 N N . GLU A 1 101 ? -4.730 9.284 14.454 1.00 18.08 98 GLU A N 1
ATOM 767 C CA . GLU A 1 101 ? -3.789 10.174 13.787 1.00 20.58 98 GLU A CA 1
ATOM 768 C C . GLU A 1 101 ? -3.599 11.453 14.587 1.00 20.53 98 GLU A C 1
ATOM 769 O O . GLU A 1 101 ? -4.551 12.191 14.844 1.00 19.59 98 GLU A O 1
ATOM 775 N N . GLU A 1 102 ? -2.354 11.693 14.985 1.00 22.77 99 GLU A N 1
ATOM 776 C CA . GLU A 1 102 ? -1.987 12.855 15.783 1.00 26.26 99 GLU A CA 1
ATOM 777 C C . GLU A 1 102 ? -2.417 14.166 15.132 1.00 27.67 99 GLU A C 1
ATOM 778 O O . GLU A 1 102 ? -2.868 15.089 15.812 1.00 28.24 99 GLU A O 1
ATOM 784 N N . ASP A 1 103 ? -2.282 14.243 13.813 1.00 29.63 100 ASP A N 1
ATOM 785 C CA . ASP A 1 103 ? -2.656 15.447 13.083 1.00 31.63 100 ASP A CA 1
ATOM 786 C C . ASP A 1 103 ? -4.144 15.485 12.744 1.00 31.05 100 ASP A C 1
ATOM 787 O O . ASP A 1 103 ? -4.593 16.360 12.005 1.00 32.67 100 ASP A O 1
ATOM 792 N N . LYS A 1 104 ? -4.908 14.540 13.284 1.00 29.57 101 LYS A N 1
ATOM 793 C CA . LYS A 1 104 ? -6.342 14.495 13.026 1.00 26.99 101 LYS A CA 1
ATOM 794 C C . LYS A 1 104 ? -7.192 14.511 14.296 1.00 24.88 101 LYS A C 1
ATOM 795 O O . LYS A 1 104 ? -7.287 15.543 14.964 1.00 24.51 101 LYS A O 1
ATOM 801 N N . ASP A 1 105 ? -7.802 13.378 14.638 1.00 21.18 102 ASP A N 1
ATOM 802 C CA . ASP A 1 105 ? -8.653 13.323 15.821 1.00 20.31 102 ASP A CA 1
ATOM 803 C C . ASP A 1 105 ? -8.072 12.702 17.091 1.00 17.37 102 ASP A C 1
ATOM 804 O O . ASP A 1 105 ? -8.788 12.561 18.082 1.00 18.69 102 ASP A O 1
ATOM 809 N N . TRP A 1 106 ? -6.796 12.328 17.081 1.00 16.98 103 TRP A N 1
ATOM 810 C CA . TRP A 1 106 ? -6.212 11.773 18.295 1.00 15.73 103 TRP A CA 1
ATOM 811 C C . TRP A 1 106 ? -6.147 12.866 19.352 1.00 15.86 103 TRP A C 1
ATOM 812 O O . TRP A 1 106 ? -5.757 14.000 19.061 1.00 17.69 103 TRP A O 1
ATOM 823 N N . ARG A 1 107 ? -6.548 12.516 20.570 1.00 16.40 104 ARG A N 1
ATOM 824 C CA . ARG A 1 107 ? -6.535 13.431 21.711 1.00 17.12 104 ARG A CA 1
ATOM 825 C C . ARG A 1 107 ? -6.434 12.588 22.983 1.00 17.44 104 ARG A C 1
ATOM 826 O O . ARG A 1 107 ? -6.715 11.396 22.954 1.00 15.50 104 ARG A O 1
ATOM 834 N N . PRO A 1 108 ? -6.045 13.209 24.118 1.00 17.42 105 PRO A N 1
ATOM 835 C CA . PRO A 1 108 ? -5.931 12.459 25.377 1.00 17.05 105 PRO A CA 1
ATOM 836 C C . PRO A 1 108 ? -7.232 11.794 25.810 1.00 16.60 105 PRO A C 1
ATOM 837 O O . PRO A 1 108 ? -7.220 10.763 26.489 1.00 16.40 105 PRO A O 1
ATOM 841 N N . ALA A 1 109 ? -8.361 12.386 25.432 1.00 18.72 106 ALA A N 1
ATOM 842 C CA . ALA A 1 109 ? -9.675 11.855 25.785 1.00 19.03 106 ALA A CA 1
ATOM 843 C C . ALA A 1 109 ? -9.976 10.492 25.152 1.00 17.52 106 ALA A C 1
ATOM 844 O O . ALA A 1 109 ? -10.901 9.804 25.570 1.00 19.76 106 ALA A O 1
ATOM 846 N N . ILE A 1 110 ? -9.205 10.106 24.140 1.00 17.57 107 ILE A N 1
ATOM 847 C CA . ILE A 1 110 ? -9.399 8.820 23.477 1.00 16.64 107 ILE A CA 1
ATOM 848 C C . ILE A 1 110 ? -8.914 7.669 24.350 1.00 17.73 107 ILE A C 1
ATOM 849 O O . ILE A 1 110 ? -7.810 7.708 24.885 1.00 17.96 107 ILE A O 1
ATOM 854 N N . THR A 1 111 ? -9.749 6.644 24.481 1.00 17.35 108 THR A N 1
ATOM 855 C CA . THR A 1 111 ? -9.432 5.477 25.300 1.00 17.75 108 THR A CA 1
ATOM 856 C C . THR A 1 111 ? -9.150 4.240 24.458 1.00 17.79 108 THR A C 1
ATOM 857 O O . THR A 1 111 ? -9.435 4.204 23.260 1.00 17.20 108 THR A O 1
ATOM 861 N N . ILE A 1 112 ? -8.599 3.217 25.097 1.00 17.72 109 ILE A N 1
ATOM 862 C CA . ILE A 1 112 ? -8.314 1.974 24.395 1.00 17.28 109 ILE A CA 1
ATOM 863 C C . ILE A 1 112 ? -9.646 1.373 23.967 1.00 17.70 109 ILE A C 1
ATOM 864 O O . ILE A 1 112 ? -9.765 0.832 22.868 1.00 15.51 109 ILE A O 1
ATOM 869 N N . LYS A 1 113 ? -10.651 1.484 24.833 1.00 15.96 110 LYS A N 1
ATOM 870 C CA . LYS A 1 113 ? -11.982 0.980 24.528 1.00 17.33 110 LYS A CA 1
ATOM 871 C C . LYS A 1 113 ? -12.507 1.700 23.289 1.00 16.08 110 LYS A C 1
ATOM 872 O O . LYS A 1 113 ? -13.049 1.069 22.383 1.00 15.37 110 LYS A O 1
ATOM 878 N N . GLN A 1 114 ? -12.338 3.020 23.246 1.00 16.92 111 GLN A N 1
ATOM 879 C CA . GLN A 1 114 ? -12.810 3.784 22.097 1.00 16.08 111 GLN A CA 1
ATOM 880 C C . GLN A 1 114 ? -12.077 3.363 20.827 1.00 14.71 111 GLN A C 1
ATOM 881 O O . GLN A 1 114 ? -12.688 3.235 19.770 1.00 15.19 111 GLN A O 1
ATOM 887 N N . ILE A 1 115 ? -10.770 3.146 20.937 1.00 13.90 112 ILE A N 1
ATOM 888 C CA . ILE A 1 115 ? -9.983 2.731 19.781 1.00 14.61 112 ILE A CA 1
ATOM 889 C C . ILE A 1 115 ? -10.422 1.365 19.271 1.00 13.79 112 ILE A C 1
ATOM 890 O O . ILE A 1 115 ? -10.679 1.196 18.082 1.00 12.75 112 ILE A O 1
ATOM 895 N N . LEU A 1 116 ? -10.528 0.385 20.164 1.00 13.06 113 LEU A N 1
ATOM 896 C CA . LEU A 1 116 ? -10.931 -0.944 19.735 1.00 12.79 113 LEU A CA 1
ATOM 897 C C . LEU A 1 116 ? -12.359 -0.960 19.194 1.00 13.49 113 LEU A C 1
ATOM 898 O O . LEU A 1 116 ? -12.649 -1.664 18.229 1.00 13.20 113 LEU A O 1
ATOM 903 N N . LEU A 1 117 ? -13.249 -0.184 19.808 1.00 15.39 114 LEU A N 1
ATOM 904 C CA . LEU A 1 117 ? -14.624 -0.108 19.326 1.00 16.08 114 LEU A CA 1
ATOM 905 C C . LEU A 1 117 ? -14.634 0.616 17.980 1.00 15.34 114 LEU A C 1
ATOM 906 O O . LEU A 1 117 ? -15.408 0.273 17.088 1.00 16.76 114 LEU A O 1
ATOM 911 N N . GLY A 1 118 ? -13.767 1.618 17.846 1.00 15.17 115 GLY A N 1
ATOM 912 C CA . GLY A 1 118 ? -13.682 2.360 16.601 1.00 15.37 115 GLY A CA 1
ATOM 913 C C . GLY A 1 118 ? -13.212 1.466 15.469 1.00 15.05 115 GLY A C 1
ATOM 914 O O . GLY A 1 118 ? -13.734 1.531 14.356 1.00 16.40 115 GLY A O 1
ATOM 915 N N . ILE A 1 119 ? -12.223 0.624 15.752 1.00 13.98 116 ILE A N 1
ATOM 916 C CA . ILE A 1 119 ? -11.708 -0.293 14.747 1.00 14.31 116 ILE A CA 1
ATOM 917 C C . ILE A 1 119 ? -12.771 -1.334 14.425 1.00 15.02 116 ILE A C 1
ATOM 918 O O . ILE A 1 119 ? -12.932 -1.717 13.270 1.00 15.91 116 ILE A O 1
ATOM 923 N N . GLN A 1 120 ? -13.508 -1.785 15.440 1.00 14.92 117 GLN A N 1
ATOM 924 C CA . GLN A 1 120 ? -14.554 -2.770 15.194 1.00 15.88 117 GLN A CA 1
ATOM 925 C C . GLN A 1 120 ? -15.599 -2.184 14.248 1.00 15.34 117 GLN A C 1
ATOM 926 O O . GLN A 1 120 ? -16.054 -2.854 13.326 1.00 16.44 117 GLN A O 1
ATOM 932 N N . GLU A 1 121 ? -15.978 -0.933 14.484 1.00 16.71 118 GLU A N 1
ATOM 933 C CA . GLU A 1 121 ? -16.967 -0.265 13.644 1.00 17.43 118 GLU A CA 1
ATOM 934 C C . GLU A 1 121 ? -16.449 -0.131 12.214 1.00 17.24 118 GLU A C 1
ATOM 935 O O . GLU A 1 121 ? -17.195 -0.326 11.253 1.00 17.49 118 GLU A O 1
ATOM 941 N N . LEU A 1 122 ? -15.167 0.198 12.087 1.00 15.99 119 LEU A N 1
ATOM 942 C CA . LEU A 1 122 ? -14.530 0.366 10.785 1.00 16.31 119 LEU A CA 1
ATOM 943 C C . LEU A 1 122 ? -14.597 -0.904 9.943 1.00 16.69 119 LEU A C 1
ATOM 944 O O . LEU A 1 122 ? -14.718 -0.839 8.718 1.00 16.07 119 LEU A O 1
ATOM 949 N N . LEU A 1 123 ? -14.511 -2.057 10.598 1.00 16.37 120 LEU A N 1
ATOM 950 C CA . LEU A 1 123 ? -14.549 -3.334 9.896 1.00 17.42 120 LEU A CA 1
ATOM 951 C C . LEU A 1 123 ? -15.656 -3.425 8.860 1.00 17.40 120 LEU A C 1
ATOM 952 O O . LEU A 1 123 ? -15.390 -3.664 7.684 1.00 17.44 120 LEU A O 1
ATOM 957 N N . ASN A 1 124 ? -16.899 -3.232 9.285 1.00 18.81 121 ASN A N 1
ATOM 958 C CA . ASN A 1 124 ? -18.020 -3.334 8.360 1.00 20.86 121 ASN A CA 1
ATOM 959 C C . ASN A 1 124 ? -18.427 -2.002 7.742 1.00 21.69 121 ASN A C 1
ATOM 960 O O . ASN A 1 124 ? -19.311 -1.959 6.889 1.00 23.63 121 ASN A O 1
ATOM 965 N N . GLU A 1 125 ? -17.787 -0.921 8.174 1.00 21.88 122 GLU A N 1
ATOM 966 C CA . GLU A 1 125 ? -18.080 0.412 7.653 1.00 21.97 122 GLU A CA 1
ATOM 967 C C . GLU A 1 125 ? -16.764 1.089 7.265 1.00 19.74 122 GLU A C 1
ATOM 968 O O . GLU A 1 125 ? -16.329 2.045 7.905 1.00 19.90 122 GLU A O 1
ATOM 974 N N . PRO A 1 126 ? -16.115 0.596 6.200 1.00 19.08 123 PRO A N 1
ATOM 975 C CA . PRO A 1 126 ? -14.843 1.160 5.739 1.00 19.00 123 PRO A CA 1
ATOM 976 C C . PRO A 1 126 ? -14.928 2.588 5.217 1.00 18.06 123 PRO A C 1
ATOM 977 O O . PRO A 1 126 ? -15.993 3.050 4.798 1.00 18.77 123 PRO A O 1
ATOM 981 N N . ASN A 1 127 ? -13.798 3.284 5.264 1.00 18.20 124 ASN A N 1
ATOM 982 C CA . ASN A 1 127 ? -13.699 4.646 4.756 1.00 18.34 124 ASN A CA 1
ATOM 983 C C . ASN A 1 127 ? -13.169 4.470 3.338 1.00 18.10 124 ASN A C 1
ATOM 984 O O . ASN A 1 127 ? -11.958 4.452 3.111 1.00 17.53 124 ASN A O 1
ATOM 989 N N . ILE A 1 128 ? -14.083 4.329 2.385 1.00 19.37 125 ILE A N 1
ATOM 990 C CA . ILE A 1 128 ? -13.708 4.112 0.994 1.00 21.84 125 ILE A CA 1
ATOM 991 C C . ILE A 1 128 ? -12.952 5.268 0.350 1.00 22.31 125 ILE A C 1
ATOM 992 O O . ILE A 1 128 ? -12.245 5.075 -0.638 1.00 24.02 125 ILE A O 1
ATOM 997 N N . GLN A 1 129 ? -13.088 6.465 0.905 1.00 22.29 126 GLN A N 1
ATOM 998 C CA . GLN A 1 129 ? -12.402 7.629 0.356 1.00 23.10 126 GLN A CA 1
ATOM 999 C C . GLN A 1 129 ? -10.903 7.623 0.655 1.00 21.09 126 GLN A C 1
ATOM 1000 O O . GLN A 1 129 ? -10.119 8.239 -0.068 1.00 21.87 126 GLN A O 1
ATOM 1006 N N . SER A 1 130 ? -10.503 6.923 1.713 1.00 18.47 127 SER A N 1
ATOM 1007 C CA . SER A 1 130 ? -9.096 6.876 2.097 1.00 17.78 127 SER A CA 1
ATOM 1008 C C . SER A 1 130 ? -8.589 5.450 2.309 1.00 15.71 127 SER A C 1
ATOM 1009 O O . SER A 1 130 ? -8.306 5.035 3.436 1.00 17.11 127 SER A O 1
ATOM 1012 N N . PRO A 1 131 ? -8.459 4.678 1.220 1.00 14.19 128 PRO A N 1
ATOM 1013 C CA . PRO A 1 131 ? -7.981 3.301 1.353 1.00 13.60 128 PRO A CA 1
ATOM 1014 C C . PRO A 1 131 ? -6.504 3.203 1.723 1.00 12.82 128 PRO A C 1
ATOM 1015 O O . PRO A 1 131 ? -5.707 4.076 1.382 1.00 13.53 128 PRO A O 1
ATOM 1019 N N . ALA A 1 132 ? -6.154 2.131 2.425 1.00 12.96 129 ALA A N 1
ATOM 1020 C CA . ALA A 1 132 ? -4.778 1.887 2.831 1.00 13.18 129 ALA A CA 1
ATOM 1021 C C . ALA A 1 132 ? -4.178 0.744 2.017 1.00 13.00 129 ALA A C 1
ATOM 1022 O O . ALA A 1 132 ? -2.989 0.465 2.119 1.00 14.59 129 ALA A O 1
ATOM 1024 N N . GLN A 1 133 ? -5.005 0.062 1.233 1.00 13.28 130 GLN A N 1
ATOM 1025 C CA . GLN A 1 133 ? -4.509 -1.008 0.378 1.00 13.85 130 GLN A CA 1
ATOM 1026 C C . GLN A 1 133 ? -5.284 -1.010 -0.927 1.00 13.81 130 GLN A C 1
ATOM 1027 O O . GLN A 1 133 ? -6.485 -0.733 -0.954 1.00 13.82 130 GLN A O 1
ATOM 1033 N N . ALA A 1 134 ? -4.590 -1.315 -2.015 1.00 13.13 131 ALA A N 1
ATOM 1034 C CA . ALA A 1 134 ? -5.215 -1.330 -3.328 1.00 13.48 131 ALA A CA 1
ATOM 1035 C C . ALA A 1 134 ? -6.144 -2.520 -3.551 1.00 13.96 131 ALA A C 1
ATOM 1036 O O . ALA A 1 134 ? -7.203 -2.378 -4.161 1.00 13.63 131 ALA A O 1
ATOM 1038 N N . GLU A 1 135 ? -5.755 -3.685 -3.045 1.00 14.04 132 GLU A N 1
ATOM 1039 C CA . GLU A 1 135 ? -6.533 -4.911 -3.219 1.00 15.29 132 GLU A CA 1
ATOM 1040 C C . GLU A 1 135 ? -7.982 -4.855 -2.732 1.00 13.47 132 GLU A C 1
ATOM 1041 O O . GLU A 1 135 ? -8.919 -4.981 -3.522 1.00 14.55 132 GLU A O 1
ATOM 1047 N N . ALA A 1 136 ? -8.167 -4.674 -1.429 1.00 13.33 133 ALA A N 1
ATOM 1048 C CA . ALA A 1 136 ? -9.509 -4.636 -0.858 1.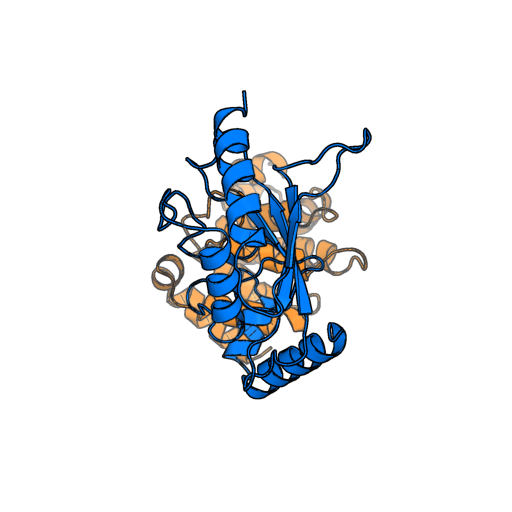00 13.73 133 ALA A CA 1
ATOM 1049 C C . ALA A 1 136 ? -10.354 -3.492 -1.405 1.00 12.26 133 ALA A C 1
ATOM 1050 O O . ALA A 1 136 ? -11.559 -3.644 -1.609 1.00 14.50 133 ALA A O 1
ATOM 1052 N N . TYR A 1 137 ? -9.731 -2.343 -1.639 1.00 13.16 134 TYR A N 1
ATOM 1053 C CA . TYR A 1 137 ? -10.453 -1.201 -2.181 1.00 13.24 134 TYR A CA 1
ATOM 1054 C C . TYR A 1 137 ? -11.011 -1.533 -3.563 1.00 13.04 134 TYR A C 1
ATOM 1055 O O . TYR A 1 137 ? -12.183 -1.291 -3.855 1.00 13.18 134 TYR A O 1
ATOM 1064 N N . THR A 1 138 ? -10.156 -2.087 -4.413 1.00 12.36 135 THR A N 1
ATOM 1065 C CA . THR A 1 138 ? -10.545 -2.433 -5.770 1.00 12.69 135 THR A CA 1
ATOM 1066 C C . THR A 1 138 ? -11.715 -3.404 -5.802 1.00 11.43 135 THR A C 1
ATOM 1067 O O . THR A 1 138 ? -12.688 -3.186 -6.525 1.00 12.80 135 THR A O 1
ATOM 1071 N N . ILE A 1 139 ? -11.639 -4.467 -5.011 1.00 12.40 136 ILE A N 1
ATOM 1072 C CA . ILE A 1 139 ? -12.715 -5.446 -4.987 1.00 13.65 136 ILE A CA 1
ATOM 1073 C C . ILE A 1 139 ? -13.997 -4.848 -4.416 1.00 13.31 136 ILE A C 1
ATOM 1074 O O . ILE A 1 139 ? -15.084 -5.069 -4.948 1.00 13.87 136 ILE A O 1
ATOM 1079 N N . TYR A 1 140 ? -13.871 -4.081 -3.340 1.00 13.14 137 TYR A N 1
ATOM 1080 C CA . TYR A 1 140 ? -15.041 -3.460 -2.735 1.00 13.57 137 TYR A CA 1
ATOM 1081 C C . TYR A 1 140 ? -15.799 -2.628 -3.768 1.00 13.46 137 TYR A C 1
ATOM 1082 O O . TYR A 1 140 ? -17.021 -2.708 -3.876 1.00 15.55 137 TYR A O 1
ATOM 1091 N N . CYS A 1 141 ? -15.062 -1.838 -4.538 1.00 13.21 138 CYS A N 1
ATOM 1092 C CA . CYS A 1 141 ? -15.669 -0.962 -5.533 1.00 13.83 138 CYS A CA 1
ATOM 1093 C C . CYS A 1 141 ? -16.140 -1.629 -6.816 1.00 13.89 138 CYS A C 1
ATOM 1094 O O . CYS A 1 141 ? -17.101 -1.171 -7.435 1.00 17.36 138 CYS A O 1
ATOM 1097 N N . GLN A 1 142 ? -15.486 -2.708 -7.215 1.00 13.95 139 GLN A N 1
ATOM 1098 C CA . GLN A 1 142 ? -15.843 -3.373 -8.461 1.00 14.98 139 GLN A CA 1
ATOM 1099 C C . GLN A 1 142 ? -16.823 -4.529 -8.345 1.00 15.00 139 GLN A C 1
ATOM 1100 O O . GLN A 1 142 ? -17.551 -4.819 -9.291 1.00 15.88 139 GLN A O 1
ATOM 1106 N N . ASN A 1 143 ? -16.860 -5.184 -7.191 1.00 15.15 140 ASN A N 1
ATOM 1107 C CA . ASN A 1 143 ? -17.765 -6.309 -7.007 1.00 15.38 140 ASN A CA 1
ATOM 1108 C C . ASN A 1 143 ? -18.070 -6.456 -5.522 1.00 14.64 140 ASN A C 1
ATOM 1109 O O . ASN A 1 143 ? -17.421 -7.227 -4.817 1.00 15.04 140 ASN A O 1
ATOM 1114 N N . ARG A 1 144 ? -19.068 -5.717 -5.058 1.00 15.60 141 ARG A N 1
ATOM 1115 C CA . ARG A 1 144 ? -19.440 -5.743 -3.651 1.00 13.87 141 ARG A CA 1
ATOM 1116 C C . ARG A 1 144 ? -19.769 -7.144 -3.151 1.00 14.41 141 ARG A C 1
ATOM 1117 O O . ARG A 1 144 ? -19.378 -7.515 -2.046 1.00 14.56 141 ARG A O 1
ATOM 1125 N N . VAL A 1 145 ? -20.484 -7.924 -3.954 1.00 14.48 142 VAL A N 1
ATOM 1126 C CA . VAL A 1 145 ? -20.827 -9.279 -3.534 1.00 15.78 142 VAL A CA 1
ATOM 1127 C C . VAL A 1 145 ? -19.565 -10.113 -3.319 1.00 16.39 142 VAL A C 1
ATOM 1128 O O . VAL A 1 145 ? -19.464 -10.850 -2.338 1.00 16.01 142 VAL A O 1
ATOM 1132 N N . GLU A 1 146 ? -18.599 -9.986 -4.224 1.00 15.64 143 GLU A N 1
ATOM 1133 C CA . GLU A 1 146 ? -17.343 -10.724 -4.106 1.00 15.21 143 GLU A CA 1
ATOM 1134 C C . GLU A 1 146 ? -16.587 -10.248 -2.866 1.00 15.51 143 GLU A C 1
ATOM 1135 O O . GLU A 1 146 ? -15.987 -11.046 -2.143 1.00 15.97 143 GLU A O 1
ATOM 1141 N N . TYR A 1 147 ? -16.614 -8.942 -2.629 1.00 14.90 144 TYR A N 1
ATOM 1142 C CA . TYR A 1 147 ? -15.950 -8.377 -1.462 1.00 14.52 144 TYR A CA 1
ATOM 1143 C C . TYR A 1 147 ? -16.522 -8.994 -0.186 1.00 15.37 144 TYR A C 1
ATOM 1144 O O . TYR A 1 147 ? -15.777 -9.445 0.687 1.00 14.47 144 TYR A O 1
ATOM 1153 N N . GLU A 1 148 ? -17.848 -9.008 -0.077 1.00 15.11 145 GLU A N 1
ATOM 1154 C CA . GLU A 1 148 ? -18.489 -9.564 1.110 1.00 16.48 145 GLU A CA 1
ATOM 1155 C C . GLU A 1 148 ? -18.180 -11.048 1.260 1.00 17.05 145 GLU A C 1
ATOM 1156 O O . GLU A 1 148 ? -18.055 -11.553 2.379 1.00 17.65 145 GLU A O 1
ATOM 1162 N N . LYS A 1 149 ? -18.060 -11.748 0.135 1.00 17.05 146 LYS A N 1
ATOM 1163 C CA . LYS A 1 149 ? -17.750 -13.173 0.166 1.00 18.21 146 LYS A CA 1
ATOM 1164 C C . LYS A 1 149 ? -16.366 -13.376 0.775 1.00 18.12 146 LYS A C 1
ATOM 1165 O O . LYS A 1 149 ? -16.168 -14.252 1.623 1.00 18.03 146 LYS A O 1
ATOM 1171 N N . ARG A 1 150 ? -15.412 -12.553 0.351 1.00 17.76 147 ARG A N 1
ATOM 1172 C CA . ARG A 1 150 ? -14.047 -12.643 0.852 1.00 18.05 147 ARG A CA 1
ATOM 1173 C C . ARG A 1 150 ? -13.994 -12.273 2.329 1.00 16.95 147 ARG A C 1
ATOM 1174 O O . ARG A 1 150 ? -13.201 -12.833 3.086 1.00 18.36 147 ARG A O 1
ATOM 1182 N N . VAL A 1 151 ? -14.836 -11.330 2.739 1.00 16.61 148 VAL A N 1
ATOM 1183 C CA . VAL A 1 151 ? -14.881 -10.920 4.138 1.00 16.05 148 VAL A CA 1
ATOM 1184 C C . VAL A 1 151 ? -15.422 -12.064 4.997 1.00 16.66 148 VAL A C 1
ATOM 1185 O O . VAL A 1 151 ? -14.881 -12.352 6.064 1.00 16.71 148 VAL A O 1
ATOM 1189 N N . ARG A 1 152 ? -16.480 -12.723 4.530 1.00 17.28 149 ARG A N 1
ATOM 1190 C CA . ARG A 1 152 ? -17.060 -13.833 5.280 1.00 18.50 149 ARG A CA 1
ATOM 1191 C C . ARG A 1 152 ? -16.066 -14.982 5.422 1.00 18.80 149 ARG A C 1
ATOM 1192 O O . ARG A 1 152 ? -15.983 -15.612 6.479 1.00 19.52 149 ARG A O 1
ATOM 1200 N N . ALA A 1 153 ? -15.318 -15.257 4.358 1.00 19.74 150 ALA A N 1
ATOM 1201 C CA . ALA A 1 153 ? -14.334 -16.334 4.380 1.00 19.43 150 ALA A CA 1
ATOM 1202 C C . ALA A 1 153 ? -13.242 -16.021 5.393 1.00 19.92 150 ALA A C 1
ATOM 1203 O O . ALA A 1 153 ? -12.782 -16.898 6.125 1.00 20.41 150 ALA A O 1
ATOM 1205 N N . GLN A 1 154 ? -12.823 -14.762 5.429 1.00 18.79 151 GLN A N 1
ATOM 1206 C CA . GLN A 1 154 ? -11.792 -14.337 6.362 1.00 18.44 151 GLN A CA 1
ATOM 1207 C C . GLN A 1 154 ? -12.296 -14.418 7.801 1.00 18.44 151 GLN A C 1
ATOM 1208 O O . GLN A 1 154 ? -11.540 -14.772 8.709 1.00 19.45 151 GLN A O 1
ATOM 1214 N N . ALA A 1 155 ? -13.572 -14.102 8.006 1.00 19.11 152 ALA A N 1
ATOM 1215 C CA . ALA A 1 155 ? -14.162 -14.153 9.343 1.00 19.13 152 ALA A CA 1
ATOM 1216 C C . ALA A 1 155 ? -14.191 -15.595 9.845 1.00 20.69 152 ALA A C 1
ATOM 1217 O O . ALA A 1 155 ? -13.914 -15.863 11.014 1.00 21.21 152 ALA A O 1
ATOM 1219 N N . LYS A 1 156 ? -14.530 -16.522 8.956 1.00 21.77 153 LYS A N 1
ATOM 1220 C CA . LYS A 1 156 ? -14.578 -17.934 9.319 1.00 23.84 153 LYS A CA 1
ATOM 1221 C C . LYS A 1 156 ? -13.165 -18.441 9.595 1.00 23.88 153 LYS A C 1
ATOM 1222 O O . LYS A 1 156 ? -12.949 -19.252 10.498 1.00 25.52 153 LYS A O 1
ATOM 1228 N N . LYS A 1 157 ? -12.204 -17.952 8.818 1.00 24.98 154 LYS A N 1
ATOM 1229 C CA . LYS A 1 157 ? -10.807 -18.347 8.970 1.00 25.48 154 LYS A CA 1
ATOM 1230 C C . LYS A 1 157 ? -10.261 -17.969 10.344 1.00 26.06 154 LYS A C 1
ATOM 1231 O O . LYS A 1 157 ? -9.437 -18.686 10.915 1.00 26.45 154 LYS A O 1
ATOM 1237 N N . PHE A 1 158 ? -10.726 -16.844 10.875 1.00 25.04 155 PHE A N 1
ATOM 1238 C CA . PHE A 1 158 ? -10.265 -16.373 12.174 1.00 25.68 155 PHE A CA 1
ATOM 1239 C C . PHE A 1 158 ? -11.291 -16.571 13.282 1.00 25.95 155 PHE A C 1
ATOM 1240 O O . PHE A 1 158 ? -11.295 -15.847 14.278 1.00 25.12 155 PHE A O 1
ATOM 1248 N N . ALA A 1 159 ? -12.158 -17.561 13.109 1.00 27.20 156 ALA A N 1
ATOM 1249 C CA . ALA A 1 159 ? -13.175 -17.860 14.106 1.00 29.41 156 ALA A CA 1
ATOM 1250 C C . ALA A 1 159 ? -12.537 -18.656 15.241 1.00 31.25 156 ALA A C 1
ATOM 1251 O O . ALA A 1 159 ? -11.781 -19.597 15.000 1.00 32.34 156 ALA A O 1
ATOM 1253 N N . PRO A 1 160 ? -12.826 -18.279 16.496 1.00 31.80 157 PRO A N 1
ATOM 1254 C CA . PRO A 1 160 ? -12.268 -18.976 17.659 1.00 32.88 157 PRO A CA 1
ATOM 1255 C C . PRO A 1 160 ? -12.852 -20.375 17.850 1.00 33.04 157 PRO A C 1
ATOM 1256 O O . PRO A 1 160 ? -13.877 -20.668 17.196 1.00 33.53 157 PRO A O 1
ATOM 1260 N N . PRO B 2 14 ? 27.832 12.220 -25.788 1.00 30.82 431 PRO B N 1
ATOM 1261 C CA . PRO B 2 14 ? 27.128 11.066 -25.185 1.00 30.31 431 PRO B CA 1
ATOM 1262 C C . PRO B 2 14 ? 26.650 11.357 -23.766 1.00 28.63 431 PRO B C 1
ATOM 1263 O O . PRO B 2 14 ? 27.042 12.350 -23.156 1.00 29.60 431 PRO B O 1
ATOM 1267 N N . ALA B 2 15 ? 25.795 10.483 -23.248 1.00 26.49 432 ALA B N 1
ATOM 1268 C CA . ALA B 2 15 ? 25.270 10.633 -21.899 1.00 23.74 432 ALA B CA 1
ATOM 1269 C C . ALA B 2 15 ? 25.281 9.276 -21.212 1.00 21.29 432 ALA B C 1
ATOM 1270 O O . ALA B 2 15 ? 25.582 8.261 -21.839 1.00 21.94 432 ALA B O 1
ATOM 1272 N N . ASP B 2 16 ? 24.967 9.256 -19.923 1.00 19.03 433 ASP B N 1
ATOM 1273 C CA . ASP B 2 16 ? 24.935 8.001 -19.189 1.00 18.58 433 ASP B CA 1
ATOM 1274 C C . ASP B 2 16 ? 23.617 7.872 -18.438 1.00 17.69 433 ASP B C 1
ATOM 1275 O O . ASP B 2 16 ? 22.930 8.863 -18.184 1.00 16.43 433 ASP B O 1
ATOM 1280 N N . VAL B 2 17 ? 23.262 6.643 -18.091 1.00 16.90 434 VAL B N 1
ATOM 1281 C CA . VAL B 2 17 ? 22.007 6.388 -17.404 1.00 16.79 434 VAL B CA 1
ATOM 1282 C C . VAL B 2 17 ? 21.862 7.091 -16.061 1.00 18.10 434 VAL B C 1
ATOM 1283 O O . VAL B 2 17 ? 20.795 7.621 -15.751 1.00 18.21 434 VAL B O 1
ATOM 1287 N N . SER B 2 18 ? 22.922 7.103 -15.261 1.00 20.04 435 SER B N 1
ATOM 1288 C CA . SER B 2 18 ? 22.864 7.747 -13.954 1.00 21.90 435 SER B CA 1
ATOM 1289 C C . SER B 2 18 ? 22.575 9.239 -14.057 1.00 21.88 435 SER B C 1
ATOM 1290 O O . SER B 2 18 ? 21.739 9.767 -13.322 1.00 22.98 435 SER B O 1
ATOM 1293 N N . THR B 2 19 ? 23.267 9.917 -14.964 1.00 21.28 436 THR B N 1
ATOM 1294 C CA . THR B 2 19 ? 23.067 11.349 -15.146 1.00 22.13 436 THR B CA 1
ATOM 1295 C C . THR B 2 19 ? 21.651 11.615 -15.631 1.00 20.98 436 THR B C 1
ATOM 1296 O O . THR B 2 19 ? 21.028 12.599 -15.233 1.00 19.92 436 THR B O 1
ATOM 1300 N N . PHE B 2 20 ? 21.145 10.740 -16.495 1.00 18.30 437 PHE B N 1
ATOM 1301 C CA . PHE B 2 20 ? 19.792 10.906 -17.002 1.00 16.96 437 PHE B CA 1
ATOM 1302 C C . PHE B 2 20 ? 18.790 10.777 -15.866 1.00 17.24 437 PHE B C 1
ATOM 1303 O O . PHE B 2 20 ? 17.898 11.603 -15.724 1.00 15.94 437 PHE B O 1
ATOM 1311 N N . LEU B 2 21 ? 18.933 9.731 -15.061 1.00 17.25 438 LEU B N 1
ATOM 1312 C CA . LEU B 2 21 ? 18.017 9.513 -13.949 1.00 19.25 438 LEU B CA 1
ATOM 1313 C C . LEU B 2 21 ? 18.083 10.631 -12.921 1.00 20.88 438 LEU B C 1
ATOM 1314 O O . LEU B 2 21 ? 17.072 10.986 -12.318 1.00 20.82 438 LEU B O 1
ATOM 1319 N N . ALA B 2 22 ? 19.273 11.190 -12.728 1.00 21.93 439 ALA B N 1
ATOM 1320 C CA . ALA B 2 22 ? 19.462 12.270 -11.766 1.00 23.15 439 ALA B CA 1
ATOM 1321 C C . ALA B 2 22 ? 18.741 13.543 -12.202 1.00 24.48 439 ALA B C 1
ATOM 1322 O O . ALA B 2 22 ? 18.079 14.199 -11.395 1.00 25.45 439 ALA B O 1
ATOM 1324 N N . PHE B 2 23 ? 18.882 13.893 -13.476 1.00 22.75 440 PHE B N 1
ATOM 1325 C CA . PHE B 2 23 ? 18.244 15.086 -14.022 1.00 23.10 440 PHE B CA 1
ATOM 1326 C C . PHE B 2 23 ? 17.632 14.716 -15.369 1.00 20.27 440 PHE B C 1
ATOM 1327 O O . PHE B 2 23 ? 18.201 14.993 -16.423 1.00 21.26 440 PHE B O 1
ATOM 1335 N N . PRO B 2 24 ? 16.452 14.082 -15.349 1.00 19.14 441 PRO B N 1
ATOM 1336 C CA . PRO B 2 24 ? 15.767 13.663 -16.573 1.00 18.35 441 PRO B CA 1
ATOM 1337 C C . PRO B 2 24 ? 15.338 14.779 -17.523 1.00 17.28 441 PRO B C 1
ATOM 1338 O O . PRO B 2 24 ? 14.832 15.815 -17.097 1.00 19.86 441 PRO B O 1
ATOM 1342 N N . SER B 2 25 ? 15.549 14.550 -18.813 1.00 16.83 442 SER B N 1
ATOM 1343 C CA . SER B 2 25 ? 15.135 15.486 -19.852 1.00 14.50 442 SER B CA 1
ATOM 1344 C C . SER B 2 25 ? 14.999 14.681 -21.138 1.00 15.42 442 SER B C 1
ATOM 1345 O O . SER B 2 25 ? 15.667 13.659 -21.308 1.00 15.38 442 SER B O 1
ATOM 1348 N N . PRO B 2 26 ? 14.110 15.106 -22.049 1.00 15.74 443 PRO B N 1
ATOM 1349 C CA . PRO B 2 26 ? 13.935 14.380 -23.309 1.00 15.07 443 PRO B CA 1
ATOM 1350 C C . PRO B 2 26 ? 15.259 14.262 -24.061 1.00 16.06 443 PRO B C 1
ATOM 1351 O O . PRO B 2 26 ? 15.598 13.205 -24.596 1.00 16.19 443 PRO B O 1
ATOM 1355 N N . GLU B 2 27 ? 16.007 15.360 -24.087 1.00 17.03 444 GLU B N 1
ATOM 1356 C CA . GLU B 2 27 ? 17.291 15.406 -24.773 1.00 18.17 444 GLU B CA 1
ATOM 1357 C C . GLU B 2 27 ? 18.291 14.411 -24.194 1.00 15.93 444 GLU B C 1
ATOM 1358 O O . GLU B 2 27 ? 18.964 13.701 -24.942 1.00 18.29 444 GLU B O 1
ATOM 1364 N N . LYS B 2 28 ? 18.390 14.353 -22.869 1.00 16.66 445 LYS B N 1
ATOM 1365 C CA . LYS B 2 28 ? 19.316 13.417 -22.235 1.00 17.19 445 LYS B CA 1
ATOM 1366 C C . LYS B 2 28 ? 18.946 11.973 -22.559 1.00 17.37 445 LYS B C 1
ATOM 1367 O O . LYS B 2 28 ? 19.823 11.127 -22.730 1.00 17.62 445 LYS B O 1
ATOM 1373 N N . LEU B 2 29 ? 17.650 11.689 -22.643 1.00 16.45 446 LEU B N 1
ATOM 1374 C CA . LEU B 2 29 ? 17.213 10.339 -22.966 1.00 15.69 446 LEU B CA 1
ATOM 1375 C C . LEU B 2 29 ? 17.681 9.979 -24.372 1.00 15.38 446 LEU B C 1
ATOM 1376 O O . LEU B 2 29 ? 18.232 8.901 -24.593 1.00 15.89 446 LEU B O 1
ATOM 1381 N N . LEU B 2 30 ? 17.473 10.887 -25.321 1.00 15.26 447 LEU B N 1
ATOM 1382 C CA . LEU B 2 30 ? 17.890 10.649 -26.697 1.00 15.67 447 LEU B CA 1
ATOM 1383 C C . LEU B 2 30 ? 19.410 10.545 -26.795 1.00 15.85 447 LEU B C 1
ATOM 1384 O O . LEU B 2 30 ? 19.935 9.775 -27.599 1.00 17.84 447 LEU B O 1
ATOM 1389 N N . ARG B 2 31 ? 20.114 11.314 -25.973 1.00 16.93 448 ARG B N 1
ATOM 1390 C CA . ARG B 2 31 ? 21.571 11.283 -25.984 1.00 19.52 448 ARG B CA 1
ATOM 1391 C C . ARG B 2 31 ? 22.131 9.946 -25.504 1.00 20.21 448 ARG B C 1
ATOM 1392 O O . ARG B 2 31 ? 23.290 9.626 -25.770 1.00 21.94 448 ARG B O 1
ATOM 1400 N N . LEU B 2 32 ? 21.317 9.164 -24.798 1.00 18.37 449 LEU B N 1
ATOM 1401 C CA . LEU B 2 32 ? 21.771 7.862 -24.316 1.00 17.86 449 LEU B CA 1
ATOM 1402 C C . LEU B 2 32 ? 22.086 6.942 -25.486 1.00 18.00 449 LEU B C 1
ATOM 1403 O O . LEU B 2 32 ? 22.759 5.921 -25.325 1.00 18.37 449 LEU B O 1
ATOM 1408 N N . GLY B 2 33 ? 21.591 7.304 -26.664 1.00 18.06 450 GLY B N 1
ATOM 1409 C CA . GLY B 2 33 ? 21.860 6.513 -27.847 1.00 18.23 450 GLY B CA 1
ATOM 1410 C C . GLY B 2 33 ? 20.717 5.645 -28.331 1.00 16.99 450 GLY B C 1
ATOM 1411 O O . GLY B 2 33 ? 19.674 5.542 -27.675 1.00 17.27 450 GLY B O 1
ATOM 1412 N N . PRO B 2 34 ? 20.897 4.981 -29.482 1.00 16.95 451 PRO B N 1
ATOM 1413 C CA . PRO B 2 34 ? 19.884 4.108 -30.076 1.00 16.10 451 PRO B CA 1
ATOM 1414 C C . PRO B 2 34 ? 19.537 2.887 -29.221 1.00 13.96 451 PRO B C 1
ATOM 1415 O O . PRO B 2 34 ? 18.517 2.239 -29.440 1.00 16.00 451 PRO B O 1
ATOM 1419 N N . LYS B 2 35 ? 20.391 2.575 -28.250 1.00 14.71 452 LYS B N 1
ATOM 1420 C CA . LYS B 2 35 ? 20.169 1.426 -27.378 1.00 12.62 452 LYS B CA 1
ATOM 1421 C C . LYS B 2 35 ? 19.759 1.878 -25.976 1.00 12.71 452 LYS B C 1
ATOM 1422 O O . LYS B 2 35 ? 19.855 1.109 -25.017 1.00 12.05 452 LYS B O 1
ATOM 1428 N N . SER B 2 36 ? 19.300 3.121 -25.857 1.00 11.04 453 SER B N 1
ATOM 1429 C CA . SER B 2 36 ? 18.905 3.668 -24.562 1.00 11.34 453 SER B CA 1
ATOM 1430 C C . SER B 2 36 ? 17.930 2.786 -23.788 1.00 9.98 453 SER B C 1
ATOM 1431 O O . SER B 2 36 ? 18.019 2.686 -22.565 1.00 11.17 453 SER B O 1
ATOM 1434 N N . SER B 2 37 ? 16.994 2.156 -24.491 1.00 10.64 454 SER B N 1
ATOM 1435 C CA . SER B 2 37 ? 16.021 1.302 -23.823 1.00 10.52 454 SER B CA 1
ATOM 1436 C C . SER B 2 37 ? 16.718 0.167 -23.080 1.00 10.92 454 SER B C 1
ATOM 1437 O O . SER B 2 37 ? 16.415 -0.110 -21.918 1.00 10.99 454 SER B O 1
ATOM 1440 N N . VAL B 2 38 ? 17.662 -0.484 -23.750 1.00 10.66 455 VAL B N 1
ATOM 1441 C CA . VAL B 2 38 ? 18.386 -1.582 -23.130 1.00 10.85 455 VAL B CA 1
ATOM 1442 C C . VAL B 2 38 ? 19.228 -1.094 -21.961 1.00 10.53 455 VAL B C 1
ATOM 1443 O O . VAL B 2 38 ? 19.319 -1.760 -20.931 1.00 11.09 455 VAL B O 1
ATOM 1447 N N . LEU B 2 39 ? 19.836 0.078 -22.116 1.00 10.44 456 LEU B N 1
ATOM 1448 C CA . LEU B 2 39 ? 20.687 0.626 -21.066 1.00 10.89 456 LEU B CA 1
ATOM 1449 C C . LEU B 2 39 ? 19.940 0.958 -19.785 1.00 11.88 456 LEU B C 1
ATOM 1450 O O . LEU B 2 39 ? 20.435 0.704 -18.687 1.00 11.96 456 LEU B O 1
ATOM 1455 N N . ILE B 2 40 ? 18.752 1.535 -19.917 1.00 12.08 457 ILE B N 1
ATOM 1456 C CA . ILE B 2 40 ? 17.978 1.873 -18.734 1.00 13.77 457 ILE B CA 1
ATOM 1457 C C . ILE B 2 40 ? 17.635 0.610 -17.951 1.00 12.13 457 ILE B C 1
ATOM 1458 O O . ILE B 2 40 ? 17.757 0.577 -16.730 1.00 12.61 457 ILE B O 1
ATOM 1463 N N . ALA B 2 41 ? 17.225 -0.434 -18.657 1.00 11.26 458 ALA B N 1
ATOM 1464 C CA . ALA B 2 41 ? 16.886 -1.692 -18.004 1.00 11.52 458 ALA B CA 1
ATOM 1465 C C . ALA B 2 41 ? 18.139 -2.352 -17.420 1.00 11.16 458 ALA B C 1
ATOM 1466 O O . ALA B 2 41 ? 18.127 -2.850 -16.293 1.00 12.00 458 ALA B O 1
ATOM 1468 N N . GLN B 2 42 ? 19.222 -2.337 -18.192 1.00 11.20 459 GLN B N 1
ATOM 1469 C CA . GLN B 2 42 ? 20.481 -2.947 -17.782 1.00 11.69 459 GLN B CA 1
ATOM 1470 C C . GLN B 2 42 ? 21.046 -2.333 -16.511 1.00 11.60 459 GLN B C 1
ATOM 1471 O O . GLN B 2 42 ? 21.582 -3.036 -15.653 1.00 12.96 459 GLN B O 1
ATOM 1477 N N . GLN B 2 43 ? 20.908 -1.018 -16.392 1.00 11.77 460 GLN B N 1
ATOM 1478 C CA . GLN B 2 43 ? 21.449 -0.287 -15.258 1.00 12.21 460 GLN B CA 1
ATOM 1479 C C . GLN B 2 43 ? 20.509 -0.098 -14.079 1.00 12.86 460 GLN B C 1
ATOM 1480 O O . GLN B 2 43 ? 20.849 0.596 -13.121 1.00 16.64 460 GLN B O 1
ATOM 1486 N N . THR B 2 44 ? 19.331 -0.709 -14.138 1.00 13.57 461 THR B N 1
ATOM 1487 C CA . THR B 2 44 ? 18.390 -0.588 -13.034 1.00 13.45 461 THR B CA 1
ATOM 1488 C C . THR B 2 44 ? 18.345 -1.895 -12.265 1.00 13.04 461 THR B C 1
ATOM 1489 O O . THR B 2 44 ? 18.314 -2.973 -12.857 1.00 13.69 461 THR B O 1
ATOM 1493 N N . ASP B 2 45 ? 18.367 -1.796 -10.940 1.00 14.06 462 ASP B N 1
ATOM 1494 C CA . ASP B 2 45 ? 18.293 -2.984 -10.106 1.00 13.27 462 ASP B CA 1
ATOM 1495 C C . ASP B 2 45 ? 16.827 -3.395 -10.057 1.00 13.65 462 ASP B C 1
ATOM 1496 O O . ASP B 2 45 ? 16.065 -2.954 -9.194 1.00 14.48 462 ASP B O 1
ATOM 1501 N N . THR B 2 46 ? 16.438 -4.245 -10.996 1.00 13.49 463 THR B N 1
ATOM 1502 C CA . THR B 2 46 ? 15.056 -4.685 -11.085 1.00 13.69 463 THR B CA 1
ATOM 1503 C C . THR B 2 46 ? 14.650 -5.678 -10.003 1.00 14.88 463 THR B C 1
ATOM 1504 O O . THR B 2 46 ? 13.527 -6.179 -10.010 1.00 16.49 463 THR B O 1
ATOM 1508 N N . SER B 2 47 ? 15.554 -5.957 -9.065 1.00 14.22 464 SER B N 1
ATOM 1509 C CA . SER B 2 47 ? 15.227 -6.867 -7.972 1.00 14.75 464 SER B CA 1
ATOM 1510 C C . SER B 2 47 ? 14.541 -6.070 -6.858 1.00 15.08 464 SER B C 1
ATOM 1511 O O . SER B 2 47 ? 13.991 -6.645 -5.923 1.00 17.89 464 SER B O 1
ATOM 1514 N N . ASP B 2 48 ? 14.558 -4.745 -6.987 1.00 14.37 465 ASP B N 1
ATOM 1515 C CA . ASP B 2 48 ? 13.965 -3.840 -5.998 1.00 14.05 465 ASP B CA 1
ATOM 1516 C C . ASP B 2 48 ? 12.778 -3.083 -6.607 1.00 14.31 465 ASP B C 1
ATOM 1517 O O . ASP B 2 48 ? 12.966 -2.178 -7.418 1.00 13.84 465 ASP B O 1
ATOM 1522 N N . PRO B 2 49 ? 11.541 -3.432 -6.212 1.00 13.39 466 PRO B N 1
ATOM 1523 C CA . PRO B 2 49 ? 10.364 -2.745 -6.760 1.00 13.41 466 PRO B CA 1
ATOM 1524 C C . PRO B 2 49 ? 10.423 -1.226 -6.642 1.00 12.53 466 PRO B C 1
ATOM 1525 O O . PRO B 2 49 ? 9.988 -0.510 -7.545 1.00 12.57 466 PRO B O 1
ATOM 1529 N N . GLU B 2 50 ? 10.944 -0.733 -5.522 1.00 13.09 467 GLU B N 1
ATOM 1530 C CA . GLU B 2 50 ? 11.035 0.705 -5.316 1.00 12.73 467 GLU B CA 1
ATOM 1531 C C . GLU B 2 50 ? 11.934 1.354 -6.368 1.00 12.82 467 GLU B C 1
ATOM 1532 O O . GLU B 2 50 ? 11.625 2.432 -6.874 1.00 12.99 467 GLU B O 1
ATOM 1538 N N . LYS B 2 51 ? 13.047 0.703 -6.701 1.00 12.59 468 LYS B N 1
ATOM 1539 C CA . LYS B 2 51 ? 13.949 1.254 -7.705 1.00 12.86 468 LYS B CA 1
ATOM 1540 C C . LYS B 2 51 ? 13.329 1.182 -9.095 1.00 12.25 468 LYS B C 1
ATOM 1541 O O . LYS B 2 51 ? 13.593 2.031 -9.943 1.00 12.10 468 LYS B O 1
ATOM 1547 N N . VAL B 2 52 ? 12.499 0.174 -9.332 1.00 11.07 469 VAL B N 1
ATOM 1548 C CA . VAL B 2 52 ? 11.844 0.057 -10.625 1.00 10.59 469 VAL B CA 1
ATOM 1549 C C . VAL B 2 52 ? 10.805 1.174 -10.754 1.00 11.07 469 VAL B C 1
ATOM 1550 O O . VAL B 2 52 ? 10.670 1.780 -11.811 1.00 10.61 469 VAL B O 1
ATOM 1554 N N . VAL B 2 53 ? 10.079 1.452 -9.674 1.00 10.37 470 VAL B N 1
ATOM 1555 C CA . VAL B 2 53 ? 9.100 2.535 -9.691 1.00 10.27 470 VAL B CA 1
ATOM 1556 C C . VAL B 2 53 ? 9.842 3.851 -9.961 1.00 10.34 470 VAL B C 1
ATOM 1557 O O . VAL B 2 53 ? 9.404 4.674 -10.768 1.00 11.40 470 VAL B O 1
ATOM 1561 N N . SER B 2 54 ? 10.976 4.045 -9.296 1.00 11.13 471 SER B N 1
ATOM 1562 C CA . SER B 2 54 ? 11.747 5.266 -9.484 1.00 11.86 471 SER B CA 1
ATOM 1563 C C . SER B 2 54 ? 12.178 5.448 -10.934 1.00 10.34 471 SER B C 1
ATOM 1564 O O . SER B 2 54 ? 11.998 6.519 -11.510 1.00 12.01 471 SER B O 1
ATOM 1567 N N . ALA B 2 55 ? 12.756 4.405 -11.522 1.00 10.50 472 ALA B N 1
ATOM 1568 C CA . ALA B 2 55 ? 13.203 4.477 -12.908 1.00 10.68 472 ALA B CA 1
ATOM 1569 C C . ALA B 2 55 ? 12.017 4.690 -13.845 1.00 10.66 472 ALA B C 1
ATOM 1570 O O . ALA B 2 55 ? 12.090 5.497 -14.770 1.00 11.13 472 ALA B O 1
ATOM 1572 N N . PHE B 2 56 ? 10.924 3.972 -13.611 1.00 9.94 473 PHE B N 1
ATOM 1573 C CA . PHE B 2 56 ? 9.749 4.134 -14.453 1.00 10.19 473 PHE B CA 1
ATOM 1574 C C . PHE B 2 56 ? 9.257 5.576 -14.443 1.00 9.45 473 PHE B C 1
ATOM 1575 O O . PHE B 2 56 ? 8.981 6.151 -15.494 1.00 10.48 473 PHE B O 1
ATOM 1583 N N . LEU B 2 57 ? 9.140 6.164 -13.256 1.00 9.60 474 LEU B N 1
ATOM 1584 C CA . LEU B 2 57 ? 8.657 7.536 -13.168 1.00 11.21 474 LEU B CA 1
ATOM 1585 C C . LEU B 2 57 ? 9.622 8.569 -13.746 1.00 11.88 474 LEU B C 1
ATOM 1586 O O . LEU B 2 57 ? 9.191 9.534 -14.373 1.00 12.15 474 LEU B O 1
ATOM 1591 N N . LYS B 2 58 ? 10.922 8.378 -13.548 1.00 11.60 475 LYS B N 1
ATOM 1592 C CA . LYS B 2 58 ? 11.896 9.314 -14.101 1.00 12.24 475 LYS B CA 1
ATOM 1593 C C . LYS B 2 58 ? 11.878 9.252 -15.626 1.00 12.00 475 LYS B C 1
ATOM 1594 O O . LYS B 2 58 ? 11.892 10.278 -16.300 1.00 12.32 475 LYS B O 1
ATOM 1600 N N . VAL B 2 59 ? 11.834 8.045 -16.178 1.00 11.33 476 VAL B N 1
ATOM 1601 C CA . VAL B 2 59 ? 11.787 7.900 -17.623 1.00 12.37 476 VAL B CA 1
ATOM 1602 C C . VAL B 2 59 ? 10.491 8.494 -18.176 1.00 11.79 476 VAL B C 1
ATOM 1603 O O . VAL B 2 59 ? 10.506 9.258 -19.143 1.00 12.21 476 VAL B O 1
ATOM 1607 N N . SER B 2 60 ? 9.365 8.160 -17.557 1.00 11.73 477 SER B N 1
ATOM 1608 C CA . SER B 2 60 ? 8.094 8.668 -18.045 1.00 11.95 477 SER B CA 1
ATOM 1609 C C . SER B 2 60 ? 7.953 10.176 -17.889 1.00 11.60 477 SER B C 1
ATOM 1610 O O . SER B 2 60 ? 7.193 10.800 -18.626 1.00 12.65 477 SER B O 1
ATOM 1613 N N . SER B 2 61 ? 8.695 10.765 -16.955 1.00 11.16 478 SER B N 1
ATOM 1614 C CA . SER B 2 61 ? 8.603 12.207 -16.731 1.00 12.03 478 SER B CA 1
ATOM 1615 C C . SER B 2 61 ? 9.018 13.028 -17.947 1.00 13.01 478 SER B C 1
ATOM 1616 O O . SER B 2 61 ? 8.653 14.201 -18.052 1.00 15.01 478 SER B O 1
ATOM 1619 N N . VAL B 2 62 ? 9.775 12.434 -18.867 1.00 12.11 479 VAL B N 1
ATOM 1620 C CA . VAL B 2 62 ? 10.214 13.183 -20.044 1.00 12.90 479 VAL B CA 1
ATOM 1621 C C . VAL B 2 62 ? 9.359 12.916 -21.276 1.00 12.32 479 VAL B C 1
ATOM 1622 O O . VAL B 2 62 ? 9.695 13.349 -22.382 1.00 14.36 479 VAL B O 1
ATOM 1626 N N . PHE B 2 63 ? 8.245 12.215 -21.086 1.00 12.94 480 PHE B N 1
ATOM 1627 C CA . PHE B 2 63 ? 7.365 11.912 -22.203 1.00 12.82 480 PHE B CA 1
ATOM 1628 C C . PHE B 2 63 ? 6.864 13.172 -22.887 1.00 12.16 480 PHE B C 1
ATOM 1629 O O . PHE B 2 63 ? 6.456 14.136 -22.234 1.00 14.34 480 PHE B O 1
ATOM 1637 N N . LYS B 2 64 ? 6.906 13.164 -24.212 1.00 13.59 481 LYS B N 1
ATOM 1638 C CA . LYS B 2 64 ? 6.415 14.294 -25.004 1.00 14.82 481 LYS B CA 1
ATOM 1639 C C . LYS B 2 64 ? 5.733 13.645 -26.194 1.00 17.26 481 LYS B C 1
ATOM 1640 O O . LYS B 2 64 ? 6.186 12.612 -26.685 1.00 16.09 481 LYS B O 1
ATOM 1646 N N . ASP B 2 65 ? 4.657 14.254 -26.674 1.00 19.67 482 ASP B N 1
ATOM 1647 C CA . ASP B 2 65 ? 3.919 13.694 -27.796 1.00 23.47 482 ASP B CA 1
ATOM 1648 C C . ASP B 2 65 ? 4.579 14.157 -29.066 1.00 23.92 482 ASP B C 1
ATOM 1649 O O . ASP B 2 65 ? 4.052 15.007 -29.791 1.00 25.23 482 ASP B O 1
ATOM 1654 N N . GLU B 2 66 ? 5.763 13.585 -29.273 1.00 21.75 483 GLU B N 1
ATOM 1655 C CA . GLU B 2 66 ? 6.619 13.852 -30.410 1.00 21.08 483 GLU B CA 1
ATOM 1656 C C . GLU B 2 66 ? 7.283 12.510 -30.727 1.00 19.22 483 GLU B C 1
ATOM 1657 O O . GLU B 2 66 ? 7.737 11.797 -29.825 1.00 17.11 483 GLU B O 1
ATOM 1663 N N . ALA B 2 67 ? 7.290 12.152 -32.006 1.00 18.01 484 ALA B N 1
ATOM 1664 C CA . ALA B 2 67 ? 7.831 10.880 -32.481 1.00 17.75 484 ALA B CA 1
ATOM 1665 C C . ALA B 2 67 ? 9.060 10.308 -31.786 1.00 16.53 484 ALA B C 1
ATOM 1666 O O . ALA B 2 67 ? 8.994 9.234 -31.189 1.00 16.81 484 ALA B O 1
ATOM 1668 N N . THR B 2 68 ? 10.189 10.998 -31.874 1.00 15.68 485 THR B N 1
ATOM 1669 C CA . THR B 2 68 ? 11.417 10.479 -31.281 1.00 15.05 485 THR B CA 1
ATOM 1670 C C . THR B 2 68 ? 11.373 10.295 -29.769 1.00 14.22 485 THR B C 1
ATOM 1671 O O . THR B 2 68 ? 11.860 9.288 -29.259 1.00 14.35 485 THR B O 1
ATOM 1675 N N . VAL B 2 69 ? 10.795 11.249 -29.047 1.00 13.58 486 VAL B N 1
ATOM 1676 C CA . VAL B 2 69 ? 10.726 11.148 -27.593 1.00 13.89 486 VAL B CA 1
ATOM 1677 C C . VAL B 2 69 ? 9.724 10.085 -27.153 1.00 13.44 486 VAL B C 1
ATOM 1678 O O . VAL B 2 69 ? 10.014 9.286 -26.256 1.00 12.55 486 VAL B O 1
ATOM 1682 N N . ARG B 2 70 ? 8.554 10.068 -27.784 1.00 12.93 487 ARG B N 1
ATOM 1683 C CA . ARG B 2 70 ? 7.534 9.084 -27.455 1.00 12.54 487 ARG B CA 1
ATOM 1684 C C . ARG B 2 70 ? 8.101 7.679 -27.626 1.00 13.75 487 ARG B C 1
ATOM 1685 O O . ARG B 2 70 ? 7.928 6.820 -26.758 1.00 12.22 487 ARG B O 1
ATOM 1693 N N . MET B 2 71 ? 8.781 7.441 -28.742 1.00 13.22 488 MET B N 1
ATOM 1694 C CA . MET B 2 71 ? 9.357 6.124 -28.978 1.00 13.79 488 MET B CA 1
ATOM 1695 C C . MET B 2 71 ? 10.421 5.783 -27.941 1.00 12.52 488 MET B C 1
ATOM 1696 O O . MET B 2 71 ? 10.441 4.670 -27.412 1.00 12.19 488 MET B O 1
ATOM 1701 N N . ALA B 2 72 ? 11.304 6.730 -27.645 1.00 11.91 489 ALA B N 1
ATOM 1702 C CA . ALA B 2 72 ? 12.362 6.482 -26.675 1.00 11.33 489 ALA B CA 1
ATOM 1703 C C . ALA B 2 72 ? 11.802 6.157 -25.294 1.00 11.07 489 ALA B C 1
ATOM 1704 O O . ALA B 2 72 ? 12.281 5.245 -24.622 1.00 11.78 489 ALA B O 1
ATOM 1706 N N . VAL B 2 73 ? 10.788 6.898 -24.862 1.00 10.44 490 VAL B N 1
ATOM 1707 C CA . VAL B 2 73 ? 10.189 6.644 -23.563 1.00 11.01 490 VAL B CA 1
ATOM 1708 C C . VAL B 2 73 ? 9.477 5.296 -23.552 1.00 10.39 490 VAL B C 1
ATOM 1709 O O . VAL B 2 73 ? 9.662 4.492 -22.630 1.00 10.55 490 VAL B O 1
ATOM 1713 N N . GLN B 2 74 ? 8.674 5.035 -24.575 1.00 10.00 491 GLN B N 1
ATOM 1714 C CA . GLN B 2 74 ? 7.956 3.768 -24.633 1.00 10.56 491 GLN B CA 1
ATOM 1715 C C . GLN B 2 74 ? 8.897 2.570 -24.659 1.00 9.56 491 GLN B C 1
ATOM 1716 O O . GLN B 2 74 ? 8.663 1.589 -23.953 1.00 10.77 491 GLN B O 1
ATOM 1722 N N . ASP B 2 75 ? 9.956 2.646 -25.464 1.00 10.31 492 ASP B N 1
ATOM 1723 C CA . ASP B 2 75 ? 10.913 1.546 -25.547 1.00 10.24 492 ASP B CA 1
ATOM 1724 C C . ASP B 2 75 ? 11.622 1.314 -24.214 1.00 9.72 492 ASP B C 1
ATOM 1725 O O . ASP B 2 75 ? 11.867 0.170 -23.826 1.00 10.55 492 ASP B O 1
ATOM 1730 N N . ALA B 2 76 ? 11.977 2.393 -23.523 1.00 9.79 493 ALA B N 1
ATOM 1731 C CA . ALA B 2 76 ? 12.658 2.279 -22.240 1.00 9.55 493 ALA B CA 1
ATOM 1732 C C . ALA B 2 76 ? 11.729 1.674 -21.196 1.00 9.47 493 ALA B C 1
ATOM 1733 O O . ALA B 2 76 ? 12.139 0.823 -20.409 1.00 10.35 493 ALA B O 1
ATOM 1735 N N . VAL B 2 77 ? 10.483 2.125 -21.179 1.00 10.04 494 VAL B N 1
ATOM 1736 C CA . VAL B 2 77 ? 9.501 1.582 -20.249 1.00 10.37 494 VAL B CA 1
ATOM 1737 C C . VAL B 2 77 ? 9.350 0.085 -20.511 1.00 10.55 494 VAL B C 1
ATOM 1738 O O . VAL B 2 77 ? 9.326 -0.717 -19.578 1.00 10.56 494 VAL B O 1
ATOM 1742 N N . ASP B 2 78 ? 9.264 -0.295 -21.780 1.00 9.78 495 ASP B N 1
ATOM 1743 C CA . ASP B 2 78 ? 9.104 -1.705 -22.118 1.00 10.39 495 ASP B CA 1
ATOM 1744 C C . ASP B 2 78 ? 10.290 -2.560 -21.696 1.00 10.77 495 ASP B C 1
ATOM 1745 O O . ASP B 2 78 ? 10.108 -3.638 -21.141 1.00 11.38 495 ASP B O 1
ATOM 1750 N N . ALA B 2 79 ? 11.504 -2.095 -21.963 1.00 10.02 496 ALA B N 1
ATOM 1751 C CA . ALA B 2 79 ? 12.684 -2.865 -21.590 1.00 9.88 496 ALA B CA 1
ATOM 1752 C C . ALA B 2 79 ? 12.763 -3.010 -20.070 1.00 9.64 496 ALA B C 1
ATOM 1753 O O . ALA B 2 79 ? 13.015 -4.095 -19.545 1.00 10.39 496 ALA B O 1
ATOM 1755 N N . LEU B 2 80 ? 12.532 -1.913 -19.360 1.00 9.80 497 LEU B N 1
ATOM 1756 C CA . LEU B 2 80 ? 12.581 -1.921 -17.907 1.00 9.54 497 LEU B CA 1
ATOM 1757 C C . LEU B 2 80 ? 11.527 -2.830 -17.283 1.00 9.05 497 LEU B C 1
ATOM 1758 O O . LEU B 2 80 ? 11.839 -3.700 -16.464 1.00 10.36 497 LEU B O 1
ATOM 1763 N N . MET B 2 81 ? 10.279 -2.647 -17.692 1.00 9.73 498 MET B N 1
ATOM 1764 C CA . MET B 2 81 ? 9.197 -3.424 -17.111 1.00 9.64 498 MET B CA 1
ATOM 1765 C C . MET B 2 81 ? 9.187 -4.882 -17.539 1.00 11.67 498 MET B C 1
ATOM 1766 O O . MET B 2 81 ? 8.771 -5.755 -16.771 1.00 11.96 498 MET B O 1
ATOM 1771 N N . GLN B 2 82 ? 9.640 -5.163 -18.755 1.00 11.11 499 GLN B N 1
ATOM 1772 C CA . GLN B 2 82 ? 9.727 -6.548 -19.189 1.00 11.33 499 GLN B CA 1
ATOM 1773 C C . GLN B 2 82 ? 10.742 -7.246 -18.280 1.00 11.71 499 GLN B C 1
ATOM 1774 O O . GLN B 2 82 ? 10.497 -8.344 -17.782 1.00 12.71 499 GLN B O 1
ATOM 1780 N N . LYS B 2 83 ? 11.887 -6.607 -18.061 1.00 10.64 500 LYS B N 1
ATOM 1781 C CA . LYS B 2 83 ? 12.926 -7.185 -17.221 1.00 11.21 500 LYS B CA 1
ATOM 1782 C C . LYS B 2 83 ? 12.435 -7.380 -15.794 1.00 12.24 500 LYS B C 1
ATOM 1783 O O . LYS B 2 83 ? 12.693 -8.413 -15.178 1.00 13.82 500 LYS B O 1
ATOM 1789 N N . ALA B 2 84 ? 11.722 -6.392 -15.267 1.00 11.45 501 ALA B N 1
ATOM 1790 C CA . ALA B 2 84 ? 11.210 -6.482 -13.907 1.00 12.50 501 ALA B CA 1
ATOM 1791 C C . ALA B 2 84 ? 10.124 -7.545 -13.763 1.00 13.39 501 ALA B C 1
ATOM 1792 O O . ALA B 2 84 ? 10.250 -8.461 -12.949 1.00 15.20 501 ALA B O 1
ATOM 1794 N N . PHE B 2 85 ? 9.065 -7.425 -14.558 1.00 14.44 502 PHE B N 1
ATOM 1795 C CA . PHE B 2 85 ? 7.944 -8.358 -14.485 1.00 16.59 502 PHE B CA 1
ATOM 1796 C C . PHE B 2 85 ? 8.268 -9.814 -14.785 1.00 19.94 502 PHE B C 1
ATOM 1797 O O . PHE B 2 85 ? 7.708 -10.712 -14.155 1.00 20.46 502 PHE B O 1
ATOM 1805 N N . ASN B 2 86 ? 9.166 -10.063 -15.732 1.00 21.82 503 ASN B N 1
ATOM 1806 C CA . ASN B 2 86 ? 9.484 -11.439 -16.093 1.00 26.54 503 ASN B CA 1
ATOM 1807 C C . ASN B 2 86 ? 10.254 -12.232 -15.053 1.00 27.80 503 ASN B C 1
ATOM 1808 O O . ASN B 2 86 ? 10.475 -13.432 -15.221 1.00 28.65 503 ASN B O 1
ATOM 1813 N N . SER B 2 87 ? 10.668 -11.570 -13.980 1.00 28.03 504 SER B N 1
ATOM 1814 C CA . SER B 2 87 ? 11.363 -12.269 -12.910 1.00 28.31 504 SER B CA 1
ATOM 1815 C C . SER B 2 87 ? 10.274 -12.893 -12.046 1.00 28.18 504 SER B C 1
ATOM 1816 O O . SER B 2 87 ? 9.388 -12.194 -11.557 1.00 26.72 504 SER B O 1
ATOM 1819 N N . SER B 2 88 ? 10.331 -14.209 -11.870 1.00 28.14 505 SER B N 1
ATOM 1820 C CA . SER B 2 88 ? 9.331 -14.912 -11.073 1.00 28.17 505 SER B CA 1
ATOM 1821 C C . SER B 2 88 ? 9.331 -14.468 -9.614 1.00 26.90 505 SER B C 1
ATOM 1822 O O . SER B 2 88 ? 8.364 -14.694 -8.887 1.00 28.39 505 SER B O 1
ATOM 1825 N N . SER B 2 89 ? 10.414 -13.825 -9.193 1.00 25.19 506 SER B N 1
ATOM 1826 C CA . SER B 2 89 ? 10.538 -13.361 -7.816 1.00 23.01 506 SER B CA 1
ATOM 1827 C C . SER B 2 89 ? 10.089 -11.915 -7.623 1.00 21.75 506 SER B C 1
ATOM 1828 O O . SER B 2 89 ? 9.911 -11.461 -6.493 1.00 21.84 506 SER B O 1
ATOM 1831 N N . PHE B 2 90 ? 9.914 -11.192 -8.723 1.00 19.23 507 PHE B N 1
ATOM 1832 C CA . PHE B 2 90 ? 9.502 -9.795 -8.650 1.00 17.55 507 PHE B CA 1
ATOM 1833 C C . PHE B 2 90 ? 8.061 -9.679 -8.181 1.00 15.92 507 PHE B C 1
ATOM 1834 O O . PHE B 2 90 ? 7.166 -10.297 -8.754 1.00 18.15 507 PHE B O 1
ATOM 1842 N N . ASN B 2 91 ? 7.836 -8.886 -7.139 1.00 15.17 508 ASN B N 1
ATOM 1843 C CA . ASN B 2 91 ? 6.485 -8.718 -6.626 1.00 13.88 508 ASN B CA 1
ATOM 1844 C C . ASN B 2 91 ? 5.771 -7.606 -7.389 1.00 12.82 508 ASN B C 1
ATOM 1845 O O . ASN B 2 91 ? 5.958 -6.420 -7.107 1.00 14.21 508 ASN B O 1
ATOM 1850 N N . SER B 2 92 ? 4.957 -8.005 -8.356 1.00 14.88 509 SER B N 1
ATOM 1851 C CA . SER B 2 92 ? 4.222 -7.055 -9.182 1.00 14.40 509 SER B CA 1
ATOM 1852 C C . SER B 2 92 ? 3.231 -6.218 -8.384 1.00 14.14 509 SER B C 1
ATOM 1853 O O . SER B 2 92 ? 2.977 -5.060 -8.723 1.00 13.64 509 SER B O 1
ATOM 1856 N N . ASN B 2 93 ? 2.663 -6.801 -7.331 1.00 14.55 510 ASN B N 1
ATOM 1857 C CA . ASN B 2 93 ? 1.706 -6.069 -6.511 1.00 15.17 510 ASN B CA 1
ATOM 1858 C C . ASN B 2 93 ? 2.419 -4.958 -5.749 1.00 13.79 510 ASN B C 1
ATOM 1859 O O . ASN B 2 93 ? 1.890 -3.857 -5.602 1.00 13.93 510 ASN B O 1
ATOM 1864 N N . THR B 2 94 ? 3.622 -5.242 -5.264 1.00 14.09 511 THR B N 1
ATOM 1865 C CA . THR B 2 94 ? 4.385 -4.233 -4.548 1.00 14.10 511 THR B CA 1
ATOM 1866 C C . THR B 2 94 ? 4.733 -3.105 -5.519 1.00 13.16 511 THR B C 1
ATOM 1867 O O . THR B 2 94 ? 4.653 -1.929 -5.174 1.00 12.86 511 THR B O 1
ATOM 1871 N N . PHE B 2 95 ? 5.109 -3.464 -6.742 1.00 12.10 512 PHE B N 1
ATOM 1872 C CA . PHE B 2 95 ? 5.421 -2.449 -7.735 1.00 12.41 512 PHE B CA 1
ATOM 1873 C C . PHE B 2 95 ? 4.214 -1.539 -7.945 1.00 11.27 512 PHE B C 1
ATOM 1874 O O . PHE B 2 95 ? 4.343 -0.318 -7.935 1.00 10.97 512 PHE B O 1
ATOM 1882 N N . LEU B 2 96 ? 3.041 -2.134 -8.142 1.00 11.57 513 LEU B N 1
ATOM 1883 C CA . LEU B 2 96 ? 1.845 -1.340 -8.378 1.00 12.10 513 LEU B CA 1
ATOM 1884 C C . LEU B 2 96 ? 1.526 -0.444 -7.189 1.00 11.74 513 LEU B C 1
ATOM 1885 O O . LEU B 2 96 ? 1.245 0.736 -7.355 1.00 11.26 513 LEU B O 1
ATOM 1890 N N . THR B 2 97 ? 1.580 -1.002 -5.985 1.00 11.24 514 THR B N 1
ATOM 1891 C CA . THR B 2 97 ? 1.288 -0.223 -4.791 1.00 11.70 514 THR B CA 1
ATOM 1892 C C . THR B 2 97 ? 2.224 0.971 -4.669 1.00 10.80 514 THR B C 1
ATOM 1893 O O . THR B 2 97 ? 1.773 2.101 -4.477 1.00 11.22 514 THR B O 1
ATOM 1897 N N . ARG B 2 98 ? 3.524 0.729 -4.794 1.00 11.66 515 ARG B N 1
ATOM 1898 C CA . ARG B 2 98 ? 4.487 1.811 -4.680 1.00 10.69 515 ARG B CA 1
ATOM 1899 C C . ARG B 2 98 ? 4.380 2.818 -5.819 1.00 10.62 515 ARG B C 1
ATOM 1900 O O . ARG B 2 98 ? 4.670 3.995 -5.632 1.00 11.19 515 ARG B O 1
ATOM 1908 N N . LEU B 2 99 ? 3.960 2.364 -6.996 1.00 10.51 516 LEU B N 1
ATOM 1909 C CA . LEU B 2 99 ? 3.781 3.281 -8.117 1.00 10.75 516 LEU B CA 1
ATOM 1910 C C . LEU B 2 99 ? 2.647 4.249 -7.773 1.00 10.45 516 LEU B C 1
ATOM 1911 O O . LEU B 2 99 ? 2.773 5.460 -7.957 1.00 11.18 516 LEU B O 1
ATOM 1916 N N . LEU B 2 100 ? 1.543 3.700 -7.270 1.00 10.80 517 LEU B N 1
ATOM 1917 C CA . LEU B 2 100 ? 0.393 4.512 -6.891 1.00 10.82 517 LEU B CA 1
ATOM 1918 C C . LEU B 2 100 ? 0.757 5.475 -5.772 1.00 11.00 517 LEU B C 1
ATOM 1919 O O . LEU B 2 100 ? 0.308 6.621 -5.769 1.00 12.17 517 LEU B O 1
ATOM 1924 N N . VAL B 2 101 ? 1.576 5.015 -4.830 1.00 11.09 518 VAL B N 1
ATOM 1925 C CA . VAL B 2 101 ? 2.015 5.873 -3.732 1.00 11.75 518 VAL B CA 1
ATOM 1926 C C . VAL B 2 101 ? 2.832 7.036 -4.285 1.00 12.40 518 VAL B C 1
ATOM 1927 O O . VAL B 2 101 ? 2.578 8.195 -3.964 1.00 13.26 518 VAL B O 1
ATOM 1931 N N . HIS B 2 102 ? 3.809 6.726 -5.132 1.00 12.69 519 HIS B N 1
ATOM 1932 C CA . HIS B 2 102 ? 4.650 7.773 -5.698 1.00 12.75 519 HIS B CA 1
ATOM 1933 C C . HIS B 2 102 ? 3.903 8.704 -6.641 1.00 12.73 519 HIS B C 1
ATOM 1934 O O . HIS B 2 102 ? 4.328 9.836 -6.861 1.00 14.98 519 HIS B O 1
ATOM 1941 N N . MET B 2 103 ? 2.786 8.239 -7.191 1.00 12.89 520 MET B N 1
ATOM 1942 C CA . MET B 2 103 ? 1.982 9.083 -8.069 1.00 12.39 520 MET B CA 1
ATOM 1943 C C . MET B 2 103 ? 0.987 9.901 -7.242 1.00 13.61 520 MET B C 1
ATOM 1944 O O . MET B 2 103 ? 0.227 10.703 -7.785 1.00 14.57 520 MET B O 1
ATOM 1949 N N . GLY B 2 104 ? 0.999 9.681 -5.928 1.00 13.30 521 GLY B N 1
ATOM 1950 C CA . GLY B 2 104 ? 0.120 10.407 -5.023 1.00 14.77 521 GLY B CA 1
ATOM 1951 C C . GLY B 2 104 ? -1.335 9.992 -5.064 1.00 14.64 521 GLY B C 1
ATOM 1952 O O . GLY B 2 104 ? -2.214 10.763 -4.670 1.00 16.14 521 GLY B O 1
ATOM 1953 N N . LEU B 2 105 ? -1.594 8.767 -5.512 1.00 12.66 522 LEU B N 1
ATOM 1954 C CA . LEU B 2 105 ? -2.956 8.255 -5.634 1.00 12.24 522 LEU B CA 1
ATOM 1955 C C . LEU B 2 105 ? -3.374 7.325 -4.504 1.00 12.53 522 LEU B C 1
ATOM 1956 O O . LEU B 2 105 ? -4.556 7.018 -4.354 1.00 12.98 522 LEU B O 1
ATOM 1961 N N . LEU B 2 106 ? -2.395 6.876 -3.726 1.00 12.54 523 LEU B N 1
ATOM 1962 C CA . LEU B 2 106 ? -2.623 5.966 -2.606 1.00 12.03 523 LEU B CA 1
ATOM 1963 C C . LEU B 2 106 ? -1.710 6.417 -1.476 1.00 13.01 523 LEU B C 1
ATOM 1964 O O . LEU B 2 106 ? -0.548 6.741 -1.707 1.00 13.20 523 LEU B O 1
ATOM 1969 N N . LYS B 2 107 ? -2.233 6.445 -0.256 1.00 13.23 524 LYS B N 1
ATOM 1970 C CA . LYS B 2 107 ? -1.430 6.870 0.882 1.00 13.85 524 LYS B CA 1
ATOM 1971 C C . LYS B 2 107 ? -0.447 5.784 1.296 1.00 12.90 524 LYS B C 1
ATOM 1972 O O . LYS B 2 107 ? -0.573 4.628 0.885 1.00 13.32 524 LYS B O 1
ATOM 1978 N N . SER B 2 108 ? 0.535 6.166 2.109 1.00 13.16 525 SER B N 1
ATOM 1979 C CA . SER B 2 108 ? 1.542 5.230 2.588 1.00 14.33 525 SER B CA 1
ATOM 1980 C C . SER B 2 108 ? 1.946 5.580 4.014 1.00 16.24 525 SER B C 1
ATOM 1981 O O . SER B 2 108 ? 1.719 6.698 4.470 1.00 16.81 525 SER B O 1
ATOM 1984 N N . GLU B 2 109 ? 2.547 4.621 4.709 1.00 17.08 526 GLU B N 1
ATOM 1985 C CA . GLU B 2 109 ? 2.988 4.849 6.080 1.00 18.00 526 GLU B CA 1
ATOM 1986 C C . GLU B 2 109 ? 4.263 5.681 6.096 1.00 20.24 526 GLU B C 1
ATOM 1987 O O . GLU B 2 109 ? 4.539 6.392 7.062 1.00 21.88 526 GLU B O 1
ATOM 1993 N N . ASP B 2 110 ? 5.041 5.585 5.022 1.00 20.26 527 ASP B N 1
ATOM 1994 C CA . ASP B 2 110 ? 6.286 6.333 4.907 1.00 21.28 527 ASP B CA 1
ATOM 1995 C C . ASP B 2 110 ? 6.053 7.617 4.119 1.00 22.20 527 ASP B C 1
ATOM 1996 O O . ASP B 2 110 ? 5.114 7.709 3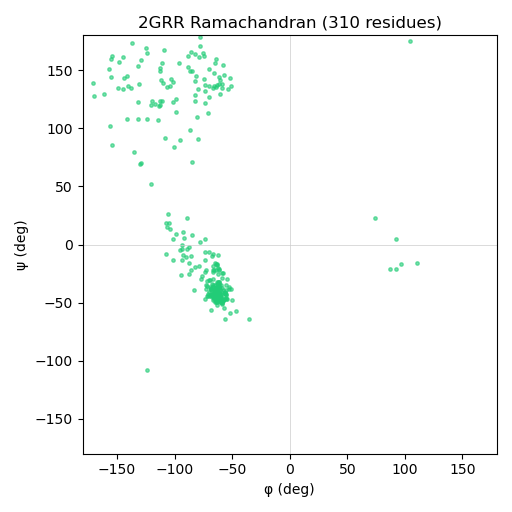.331 1.00 22.27 527 ASP B O 1
ATOM 2001 N N . LYS B 2 111 ? 6.907 8.610 4.339 1.00 23.99 528 LYS B N 1
ATOM 2002 C CA . LYS B 2 111 ? 6.781 9.886 3.647 1.00 26.40 528 LYS B CA 1
ATOM 2003 C C . LYS B 2 111 ? 7.412 9.821 2.264 1.00 27.03 528 LYS B C 1
ATOM 2004 O O . LYS B 2 111 ? 8.560 9.402 2.115 1.00 26.54 528 LYS B O 1
ATOM 2010 N N . VAL B 2 112 ? 6.655 10.233 1.253 1.00 27.81 529 VAL B N 1
ATOM 2011 C CA . VAL B 2 112 ? 7.145 10.226 -0.119 1.00 29.32 529 VAL B CA 1
ATOM 2012 C C . VAL B 2 112 ? 6.862 11.566 -0.787 1.00 31.03 529 VAL B C 1
ATOM 2013 O O . VAL B 2 112 ? 5.926 12.271 -0.413 1.00 32.19 529 VAL B O 1
ATOM 2017 N N . LYS B 2 113 ? 7.680 11.914 -1.772 1.00 33.16 530 LYS B N 1
ATOM 2018 C CA . LYS B 2 113 ? 7.507 13.163 -2.499 1.00 35.17 530 LYS B CA 1
ATOM 2019 C C . LYS B 2 113 ? 6.822 12.890 -3.834 1.00 34.69 530 LYS B C 1
ATOM 2020 O O . LYS B 2 113 ? 7.481 12.753 -4.864 1.00 36.89 530 LYS B O 1
ATOM 2026 N N . ALA B 2 114 ? 5.495 12.810 -3.807 1.00 34.93 531 ALA B N 1
ATOM 2027 C CA . ALA B 2 114 ? 4.712 12.546 -5.010 1.00 34.36 531 ALA B CA 1
ATOM 2028 C C . ALA B 2 114 ? 5.042 13.538 -6.119 1.00 34.35 531 ALA B C 1
ATOM 2029 O O . ALA B 2 114 ? 5.107 14.745 -5.888 1.00 34.09 531 ALA B O 1
ATOM 2031 N N . ILE B 2 115 ? 5.248 13.019 -7.325 1.00 34.00 532 ILE B N 1
ATOM 2032 C CA . ILE B 2 115 ? 5.573 13.856 -8.473 1.00 33.13 532 ILE B CA 1
ATOM 2033 C C . ILE B 2 115 ? 4.493 14.903 -8.723 1.00 32.39 532 ILE B C 1
ATOM 2034 O O . ILE B 2 115 ? 3.334 14.714 -8.355 1.00 32.70 532 ILE B O 1
ATOM 2039 N N . ALA B 2 116 ? 4.880 16.006 -9.355 1.00 31.31 533 ALA B N 1
ATOM 2040 C CA . ALA B 2 116 ? 3.953 17.095 -9.635 1.00 30.24 533 ALA B CA 1
ATOM 2041 C C . ALA B 2 116 ? 3.117 16.898 -10.896 1.00 28.21 533 ALA B C 1
ATOM 2042 O O . ALA B 2 116 ? 1.933 17.235 -10.916 1.00 29.74 533 ALA B O 1
ATOM 2044 N N . ASN B 2 117 ? 3.724 16.353 -11.945 1.00 24.05 534 ASN B N 1
ATOM 2045 C CA . ASN B 2 117 ? 3.007 16.149 -13.199 1.00 20.66 534 ASN B CA 1
ATOM 2046 C C . ASN B 2 117 ? 2.811 14.673 -13.524 1.00 17.50 534 ASN B C 1
ATOM 2047 O O . ASN B 2 117 ? 3.776 13.923 -13.668 1.00 17.68 534 ASN B O 1
ATOM 2052 N N . LEU B 2 118 ? 1.555 14.261 -13.649 1.00 15.40 535 LEU B N 1
ATOM 2053 C CA . LEU B 2 118 ? 1.251 12.871 -13.955 1.00 14.44 535 LEU B CA 1
ATOM 2054 C C . LEU B 2 118 ? 1.077 12.601 -15.448 1.00 14.46 535 LEU B C 1
ATOM 2055 O O . LEU B 2 118 ? 0.837 11.465 -15.844 1.00 13.71 535 LEU B O 1
ATOM 2060 N N . TYR B 2 119 ? 1.203 13.631 -16.279 1.00 13.17 536 TYR B N 1
ATOM 2061 C CA . TYR B 2 119 ? 1.046 13.456 -17.716 1.00 12.31 536 TYR B CA 1
ATOM 2062 C C . TYR B 2 119 ? 1.908 12.321 -18.284 1.00 11.42 536 TYR B C 1
ATOM 2063 O O . TYR B 2 119 ? 1.386 11.378 -18.878 1.00 10.65 536 TYR B O 1
ATOM 2072 N N . GLY B 2 120 ? 3.221 12.426 -18.098 1.00 11.48 537 GLY B N 1
ATOM 2073 C CA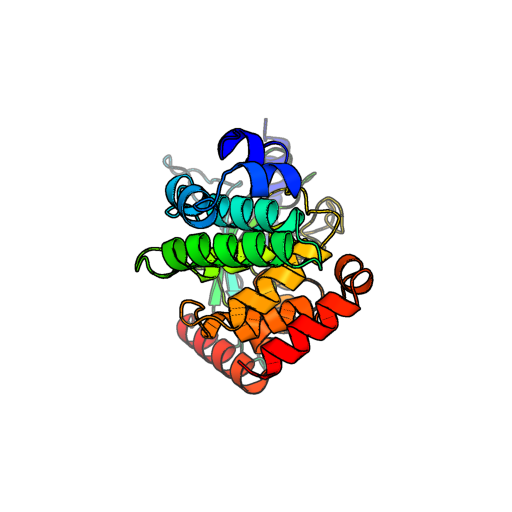 . GLY B 2 120 ? 4.143 11.416 -18.601 1.00 11.88 537 GLY B CA 1
ATOM 2074 C C . GLY B 2 120 ? 3.853 10.037 -18.048 1.00 11.80 537 GLY B C 1
ATOM 2075 O O . GLY B 2 120 ? 3.759 9.070 -18.807 1.00 11.14 537 GLY B O 1
ATOM 2076 N N . PRO B 2 121 ? 3.735 9.908 -16.722 1.00 10.52 538 PRO B N 1
ATOM 2077 C CA . PRO B 2 121 ? 3.443 8.611 -16.113 1.00 10.89 538 PRO B CA 1
ATOM 2078 C C . PRO B 2 121 ? 2.173 7.986 -16.694 1.00 10.34 538 PRO B C 1
ATOM 2079 O O . PRO B 2 121 ? 2.148 6.795 -16.985 1.00 10.88 538 PRO B O 1
ATOM 2083 N N . LEU B 2 122 ? 1.127 8.790 -16.878 1.00 10.71 539 LEU B N 1
ATOM 2084 C CA . LEU B 2 122 ? -0.121 8.267 -17.423 1.00 10.15 539 LEU B CA 1
ATOM 2085 C C . LEU B 2 122 ? 0.049 7.803 -18.866 1.00 10.25 539 LEU B C 1
ATOM 2086 O O . LEU B 2 122 ? -0.469 6.752 -19.244 1.00 10.58 539 LEU B O 1
ATOM 2091 N N . MET B 2 123 ? 0.762 8.585 -19.676 1.00 9.84 540 MET B N 1
ATOM 2092 C CA . MET B 2 123 ? 0.982 8.202 -21.067 1.00 11.03 540 MET B CA 1
ATOM 2093 C C . MET B 2 123 ? 1.856 6.948 -21.151 1.00 9.70 540 MET B C 1
ATOM 2094 O O . MET B 2 123 ? 1.650 6.106 -22.024 1.00 11.19 540 MET B O 1
ATOM 2099 N N . ALA B 2 124 ? 2.830 6.826 -20.251 1.00 10.27 541 ALA B N 1
ATOM 2100 C CA . ALA B 2 124 ? 3.704 5.654 -20.233 1.00 9.89 541 ALA B CA 1
ATOM 2101 C C . ALA B 2 124 ? 2.891 4.423 -19.841 1.00 10.04 541 ALA B C 1
ATOM 2102 O O . ALA B 2 124 ? 3.060 3.347 -20.410 1.00 10.79 541 ALA B O 1
ATOM 2104 N N . LEU B 2 125 ? 2.008 4.582 -18.858 1.00 9.84 542 LEU B N 1
ATOM 2105 C CA . LEU B 2 125 ? 1.156 3.485 -18.421 1.00 10.36 542 LEU B CA 1
ATOM 2106 C C . LEU B 2 125 ? 0.218 3.075 -19.544 1.00 9.76 542 LEU B C 1
ATOM 2107 O O . LEU B 2 125 ? -0.062 1.893 -19.722 1.00 10.62 542 LEU B O 1
ATOM 2112 N N . ASN B 2 126 ? -0.264 4.054 -20.306 1.00 9.55 543 ASN B N 1
ATOM 2113 C CA . ASN B 2 126 ? -1.168 3.768 -21.412 1.00 10.66 543 ASN B CA 1
ATOM 2114 C C . ASN B 2 126 ? -0.496 2.785 -22.365 1.00 10.92 543 ASN B C 1
ATOM 2115 O O . ASN B 2 126 ? -1.123 1.853 -22.860 1.00 12.28 543 ASN B O 1
ATOM 2120 N N . HIS B 2 127 ? 0.790 2.994 -22.610 1.00 10.83 544 HIS B N 1
ATOM 2121 C CA . HIS B 2 127 ? 1.544 2.112 -23.487 1.00 10.73 544 HIS B CA 1
ATOM 2122 C C . HIS B 2 127 ? 1.834 0.767 -22.810 1.00 10.61 544 HIS B C 1
ATOM 2123 O O . HIS B 2 127 ? 1.639 -0.303 -23.397 1.00 10.97 544 HIS B O 1
ATOM 2130 N N . MET B 2 128 ? 2.297 0.832 -21.566 1.00 10.55 545 MET B N 1
ATOM 2131 C CA . MET B 2 128 ? 2.652 -0.361 -20.810 1.00 10.86 545 MET B CA 1
ATOM 2132 C C . MET B 2 128 ? 1.565 -1.419 -20.700 1.00 11.18 545 MET B C 1
ATOM 2133 O O . MET B 2 128 ? 1.826 -2.605 -20.906 1.00 11.30 545 MET B O 1
ATOM 2138 N N . VAL B 2 129 ? 0.347 -1.004 -20.373 1.00 11.13 546 VAL B N 1
ATOM 2139 C CA . VAL B 2 129 ? -0.721 -1.972 -20.189 1.00 12.53 546 VAL B CA 1
ATOM 2140 C C . VAL B 2 129 ? -1.152 -2.708 -21.445 1.00 13.26 546 VAL B C 1
ATOM 2141 O O . VAL B 2 129 ? -1.927 -3.660 -21.371 1.00 15.20 546 VAL B O 1
ATOM 2145 N N . GLN B 2 130 ? -0.647 -2.283 -22.598 1.00 13.42 547 GLN B N 1
ATOM 2146 C CA . GLN B 2 130 ? -0.987 -2.939 -23.859 1.00 14.41 547 GLN B CA 1
ATOM 2147 C C . GLN B 2 130 ? 0.056 -3.985 -24.246 1.00 14.29 547 GLN B C 1
ATOM 2148 O O . GLN B 2 130 ? -0.115 -4.700 -25.236 1.00 17.94 547 GLN B O 1
ATOM 2154 N N . GLN B 2 131 ? 1.127 -4.081 -23.468 1.00 13.93 548 GLN B N 1
ATOM 2155 C CA . GLN B 2 131 ? 2.203 -5.013 -23.776 1.00 15.42 548 GLN B CA 1
ATOM 2156 C C . GLN B 2 131 ? 2.017 -6.405 -23.193 1.00 15.14 548 GLN B C 1
ATOM 2157 O O . GLN B 2 131 ? 1.384 -6.580 -22.154 1.00 16.28 548 GLN B O 1
ATOM 2163 N N . ASP B 2 132 ? 2.600 -7.393 -23.864 1.00 17.86 549 ASP B N 1
ATOM 2164 C CA . ASP B 2 132 ? 2.491 -8.779 -23.435 1.00 18.80 549 ASP B CA 1
ATOM 2165 C C . ASP B 2 132 ? 3.071 -9.054 -22.054 1.00 17.43 549 ASP B C 1
ATOM 2166 O O . ASP B 2 132 ? 2.573 -9.919 -21.337 1.00 19.07 549 ASP B O 1
ATOM 2171 N N . TYR B 2 133 ? 4.112 -8.321 -21.675 1.00 16.31 550 TYR B N 1
ATOM 2172 C CA . TYR B 2 133 ? 4.742 -8.531 -20.377 1.00 14.92 550 TYR B CA 1
ATOM 2173 C C . TYR B 2 133 ? 3.914 -8.009 -19.203 1.00 14.82 550 TYR B C 1
ATOM 2174 O O . TYR B 2 133 ? 4.202 -8.332 -18.054 1.00 15.89 550 TYR B O 1
ATOM 2183 N N . PHE B 2 134 ? 2.891 -7.207 -19.487 1.00 15.18 551 PHE B N 1
ATOM 2184 C CA . PHE B 2 134 ? 2.069 -6.640 -18.421 1.00 13.60 551 PHE B CA 1
ATOM 2185 C C . PHE B 2 134 ? 1.124 -7.645 -17.774 1.00 14.00 551 PHE B C 1
ATOM 2186 O O . PHE B 2 134 ? 0.293 -8.253 -18.448 1.00 15.40 551 PHE B O 1
ATOM 2194 N N . PRO B 2 135 ? 1.243 -7.835 -16.451 1.00 13.84 552 PRO B N 1
ATOM 2195 C CA . PRO B 2 135 ? 0.356 -8.785 -15.764 1.00 12.94 552 PRO B CA 1
ATOM 2196 C C . PRO B 2 135 ? -1.053 -8.195 -15.730 1.00 13.58 552 PRO B C 1
ATOM 2197 O O . PRO B 2 135 ? -1.295 -7.192 -15.060 1.00 14.20 552 PRO B O 1
ATOM 2201 N N . LYS B 2 136 ? -1.976 -8.820 -16.450 1.00 14.80 553 LYS B N 1
ATOM 2202 C CA . LYS B 2 136 ? -3.343 -8.326 -16.525 1.00 14.95 553 LYS B CA 1
ATOM 2203 C C . LYS B 2 136 ? -4.054 -8.205 -15.181 1.00 15.08 553 LYS B C 1
ATOM 2204 O O . LYS B 2 136 ? -4.978 -7.409 -15.042 1.00 16.87 553 LYS B O 1
ATOM 2210 N N . ALA B 2 137 ? -3.619 -8.981 -14.194 1.00 14.85 554 ALA B N 1
ATOM 2211 C CA . ALA B 2 137 ? -4.226 -8.930 -12.868 1.00 15.62 554 ALA B CA 1
ATOM 2212 C C . ALA B 2 137 ? -4.085 -7.547 -12.240 1.00 15.93 554 ALA B C 1
ATOM 2213 O O . ALA B 2 137 ? -4.833 -7.193 -11.325 1.00 17.68 554 ALA B O 1
ATOM 2215 N N . LEU B 2 138 ? -3.121 -6.765 -12.719 1.00 13.00 555 LEU B N 1
ATOM 2216 C CA . LEU B 2 138 ? -2.901 -5.425 -12.185 1.00 12.41 555 LEU B CA 1
ATOM 2217 C C . LEU B 2 138 ? -3.837 -4.384 -12.780 1.00 13.06 555 LEU B C 1
ATOM 2218 O O . LEU B 2 138 ? -4.027 -3.322 -12.204 1.00 13.81 555 LEU B O 1
ATOM 2223 N N . ALA B 2 139 ? -4.428 -4.689 -13.927 1.00 11.57 556 ALA B N 1
ATOM 2224 C CA . ALA B 2 139 ? -5.304 -3.726 -14.590 1.00 12.62 556 ALA B CA 1
ATOM 2225 C C . ALA B 2 139 ? -6.466 -3.205 -13.740 1.00 11.44 556 ALA B C 1
ATOM 2226 O O . ALA B 2 139 ? -6.706 -2.001 -13.694 1.00 12.78 556 ALA B O 1
ATOM 2228 N N . PRO B 2 140 ? -7.202 -4.100 -13.057 1.00 12.45 557 PRO B N 1
ATOM 2229 C CA . PRO B 2 140 ? -8.325 -3.629 -12.233 1.00 13.65 557 PRO B CA 1
ATOM 2230 C C . PRO B 2 140 ? -7.894 -2.683 -11.115 1.00 12.27 557 PRO B C 1
ATOM 2231 O O . PRO B 2 140 ? -8.601 -1.728 -10.785 1.00 12.96 557 PRO B O 1
ATOM 2235 N N . LEU B 2 141 ? -6.730 -2.954 -10.533 1.00 12.68 558 LEU B N 1
ATOM 2236 C CA . LEU B 2 141 ? -6.218 -2.115 -9.456 1.00 13.06 558 LEU B CA 1
ATOM 2237 C C . LEU B 2 141 ? -5.821 -0.747 -9.999 1.00 12.01 558 LEU B C 1
ATOM 2238 O O . LEU B 2 141 ? -6.140 0.289 -9.410 1.00 12.97 558 LEU B O 1
ATOM 2243 N N . LEU B 2 142 ? -5.130 -0.737 -11.133 1.00 12.82 559 LEU B N 1
ATOM 2244 C CA . LEU B 2 142 ? -4.723 0.521 -11.738 1.00 14.64 559 LEU B CA 1
ATOM 2245 C C . LEU B 2 142 ? -5.971 1.326 -12.090 1.00 13.37 559 LEU B C 1
ATOM 2246 O O . LEU B 2 142 ? -6.053 2.522 -11.812 1.00 15.06 559 LEU B O 1
ATOM 2251 N N . LEU B 2 143 ? -6.946 0.660 -12.701 1.00 12.78 560 LEU B N 1
ATOM 2252 C CA . LEU B 2 143 ? -8.191 1.315 -13.083 1.00 13.96 560 LEU B CA 1
ATOM 2253 C C . LEU B 2 143 ? -8.872 1.953 -11.867 1.00 14.49 560 LEU B C 1
ATOM 2254 O O . LEU B 2 143 ? -9.295 3.109 -11.919 1.00 14.63 560 LEU B O 1
ATOM 2259 N N . ALA B 2 144 ? -8.964 1.203 -10.771 1.00 12.62 561 ALA B N 1
ATOM 2260 C CA . ALA B 2 144 ? -9.600 1.702 -9.555 1.00 13.67 561 ALA B CA 1
ATOM 2261 C C . ALA B 2 144 ? -8.974 2.999 -9.056 1.00 13.41 561 ALA B C 1
ATOM 2262 O O . ALA B 2 144 ? -9.679 3.913 -8.628 1.00 13.70 561 ALA B O 1
ATOM 2264 N N . PHE B 2 145 ? -7.651 3.094 -9.121 1.00 11.77 562 PHE B N 1
ATOM 2265 C CA . PHE B 2 145 ? -6.984 4.291 -8.637 1.00 11.62 562 PHE B CA 1
ATOM 2266 C C . PHE B 2 145 ? -6.834 5.424 -9.637 1.00 12.04 562 PHE B C 1
ATOM 2267 O O . PHE B 2 145 ? -6.574 6.563 -9.253 1.00 15.33 562 PHE B O 1
ATOM 2275 N N . VAL B 2 146 ? -7.012 5.131 -10.918 1.00 13.02 563 VAL B N 1
ATOM 2276 C CA . VAL B 2 146 ? -6.939 6.201 -11.900 1.00 13.16 563 VAL B CA 1
ATOM 2277 C C . VAL B 2 146 ? -8.334 6.827 -12.027 1.00 13.57 563 VAL B C 1
ATOM 2278 O O . VAL B 2 146 ? -8.457 7.999 -12.376 1.00 15.21 563 VAL B O 1
ATOM 2282 N N . THR B 2 147 ? -9.378 6.055 -11.720 1.00 13.49 564 THR B N 1
ATOM 2283 C CA . THR B 2 147 ? -10.749 6.578 -11.795 1.00 15.97 564 THR B CA 1
ATOM 2284 C C . THR B 2 147 ? -11.148 7.292 -10.508 1.00 16.28 564 THR B C 1
ATOM 2285 O O . THR B 2 147 ? -12.060 8.120 -10.506 1.00 18.28 564 THR B O 1
ATOM 2289 N N . LYS B 2 148 ? -10.465 6.967 -9.416 1.00 16.19 565 LYS B N 1
ATOM 2290 C CA . LYS B 2 148 ? -10.737 7.571 -8.117 1.00 16.33 565 LYS B CA 1
ATOM 2291 C C . LYS B 2 148 ? -10.425 9.067 -8.168 1.00 17.09 565 LYS B C 1
ATOM 2292 O O . LYS B 2 148 ? -9.401 9.481 -8.706 1.00 17.54 565 LYS B O 1
ATOM 2298 N N . PRO B 2 149 ? -11.314 9.903 -7.611 1.00 17.85 566 PRO B N 1
ATOM 2299 C CA . PRO B 2 149 ? -11.096 11.351 -7.614 1.00 19.00 566 PRO B CA 1
ATOM 2300 C C . PRO B 2 149 ? -9.719 11.758 -7.088 1.00 18.68 566 PRO B C 1
ATOM 2301 O O . PRO B 2 149 ? -9.241 11.235 -6.078 1.00 19.84 566 PRO B O 1
ATOM 2305 N N . ASN B 2 150 ? -9.087 12.691 -7.790 1.00 19.70 567 ASN B N 1
ATOM 2306 C CA . ASN B 2 150 ? -7.769 13.185 -7.417 1.00 21.14 567 ASN B CA 1
ATOM 2307 C C . ASN B 2 150 ? -7.424 14.409 -8.255 1.00 21.79 567 ASN B C 1
ATOM 2308 O O . ASN B 2 150 ? -7.512 14.376 -9.482 1.00 21.46 567 ASN B O 1
ATOM 2313 N N . SER B 2 151 ? -7.036 15.489 -7.585 1.00 23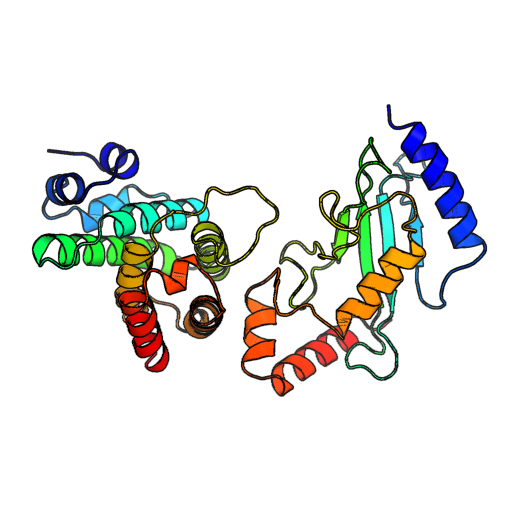.65 568 SER B N 1
ATOM 2314 C CA . SER B 2 151 ? -6.695 16.739 -8.256 1.00 25.66 568 SER B CA 1
ATOM 2315 C C . SER B 2 151 ? -5.609 16.600 -9.317 1.00 25.04 568 SER B C 1
ATOM 2316 O O . SER B 2 151 ? -5.720 17.172 -10.400 1.00 25.62 568 SER B O 1
ATOM 2319 N N . ALA B 2 152 ? -4.560 15.847 -9.002 1.00 26.16 569 ALA B N 1
ATOM 2320 C CA . ALA B 2 152 ? -3.454 15.647 -9.933 1.00 26.24 569 ALA B CA 1
ATOM 2321 C C . ALA B 2 152 ? -3.928 15.015 -11.239 1.00 25.76 569 ALA B C 1
ATOM 2322 O O . ALA B 2 152 ? -3.488 15.406 -12.321 1.00 28.17 569 ALA B O 1
ATOM 2324 N N . LEU B 2 153 ? -4.827 14.042 -11.134 1.00 22.44 570 LEU B N 1
ATOM 2325 C CA . LEU B 2 153 ? -5.359 13.364 -12.311 1.00 20.98 570 LEU B CA 1
ATOM 2326 C C . LEU B 2 153 ? -6.294 14.270 -13.099 1.00 22.35 570 LEU B C 1
ATOM 2327 O O . LEU B 2 153 ? -6.334 14.220 -14.328 1.00 20.91 570 LEU B O 1
ATOM 2332 N N . GLU B 2 154 ? -7.049 15.096 -12.386 1.00 24.04 571 GLU B N 1
ATOM 2333 C CA . GLU B 2 154 ? -7.979 16.015 -13.027 1.00 26.32 571 GLU B CA 1
ATOM 2334 C C . GLU B 2 154 ? -7.245 17.073 -13.845 1.00 26.70 571 GLU B C 1
ATOM 2335 O O . GLU B 2 154 ? -7.812 17.658 -14.765 1.00 28.04 571 GLU B O 1
ATOM 2341 N N . SER B 2 155 ? -5.979 17.304 -13.512 1.00 26.77 572 SER B N 1
ATOM 2342 C CA . SER B 2 155 ? -5.158 18.282 -14.218 1.00 26.93 572 SER B CA 1
ATOM 2343 C C . SER B 2 155 ? -4.636 17.714 -15.538 1.00 25.94 572 SER B C 1
ATOM 2344 O O . SER B 2 155 ? -4.217 18.464 -16.421 1.00 25.79 572 SER B O 1
ATOM 2347 N N . CYS B 2 156 ? -4.658 16.389 -15.662 1.00 23.23 573 CYS B N 1
ATOM 2348 C CA . CYS B 2 156 ? -4.186 15.710 -16.868 1.00 22.41 573 CYS B CA 1
ATOM 2349 C C . CYS B 2 156 ? -5.333 14.902 -17.452 1.00 20.50 573 CYS B C 1
ATOM 2350 O O . CYS B 2 156 ? -5.185 13.712 -17.723 1.00 18.61 573 CYS B O 1
ATOM 2353 N N . SER B 2 157 ? -6.471 15.557 -17.648 1.00 19.47 574 SER B N 1
ATOM 2354 C CA . SER B 2 157 ? -7.665 14.902 -18.167 1.00 19.61 574 SER B CA 1
ATOM 2355 C C . SER B 2 157 ? -7.466 14.074 -19.433 1.00 17.94 574 SER B C 1
ATOM 2356 O O . SER B 2 157 ? -7.930 12.938 -19.509 1.00 17.35 574 SER B O 1
ATOM 2359 N N . PHE B 2 158 ? -6.786 14.634 -20.428 1.00 17.18 575 PHE B N 1
ATOM 2360 C CA . PHE B 2 158 ? -6.573 13.908 -21.674 1.00 17.01 575 PHE B CA 1
ATOM 2361 C C . PHE B 2 158 ? -5.864 12.576 -21.444 1.00 14.71 575 PHE B C 1
ATOM 2362 O O . PHE B 2 158 ? -6.350 11.525 -21.864 1.00 16.37 575 PHE B O 1
ATOM 2370 N N . ALA B 2 159 ? -4.712 12.626 -20.783 1.00 15.81 576 ALA B N 1
ATOM 2371 C CA . ALA B 2 159 ? -3.936 11.420 -20.515 1.00 14.38 576 ALA B CA 1
ATOM 2372 C C . ALA B 2 159 ? -4.712 10.445 -19.633 1.00 13.73 576 ALA B C 1
ATOM 2373 O O . ALA B 2 159 ? -4.634 9.233 -19.827 1.00 13.75 576 ALA B O 1
ATOM 2375 N N . ARG B 2 160 ? -5.460 10.979 -18.671 1.00 13.56 577 ARG B N 1
ATOM 2376 C CA . ARG B 2 160 ? -6.258 10.160 -17.767 1.00 14.03 577 ARG B CA 1
ATOM 2377 C C . ARG B 2 160 ? -7.357 9.429 -18.526 1.00 14.64 577 ARG B C 1
ATOM 2378 O O . ARG B 2 160 ? -7.524 8.222 -18.374 1.00 14.24 577 ARG B O 1
ATOM 2386 N N . HIS B 2 161 ? -8.113 10.162 -19.340 1.00 15.17 578 HIS B N 1
ATOM 2387 C CA . HIS B 2 161 ? -9.189 9.549 -20.111 1.00 16.58 578 HIS B CA 1
ATOM 2388 C C . HIS B 2 161 ? -8.619 8.503 -21.059 1.00 14.40 578 HIS B C 1
ATOM 2389 O O . HIS B 2 161 ? -9.203 7.436 -21.240 1.00 15.66 578 HIS B O 1
ATOM 2396 N N . SER B 2 162 ? -7.480 8.820 -21.667 1.00 14.30 579 SER B N 1
ATOM 2397 C CA . SER B 2 162 ? -6.829 7.907 -22.597 1.00 14.96 579 SER B CA 1
ATOM 2398 C C . SER B 2 162 ? -6.453 6.593 -21.921 1.00 13.84 579 SER B C 1
ATOM 2399 O O . SER B 2 162 ? -6.752 5.519 -22.437 1.00 13.92 579 SER B O 1
ATOM 2402 N N . LEU B 2 163 ? -5.793 6.681 -20.771 1.00 12.40 580 LEU B N 1
ATOM 2403 C CA . LEU B 2 163 ? -5.391 5.484 -20.043 1.00 10.71 580 LEU B CA 1
ATOM 2404 C C . LEU B 2 163 ? -6.604 4.656 -19.628 1.00 11.44 580 LEU B C 1
ATOM 2405 O O . LEU B 2 163 ? -6.587 3.433 -19.724 1.00 11.24 580 LEU B O 1
ATOM 2410 N N . LEU B 2 164 ? -7.659 5.316 -19.164 1.00 11.82 581 LEU B N 1
ATOM 2411 C CA . LEU B 2 164 ? -8.849 4.580 -18.752 1.00 11.50 581 LEU B CA 1
ATOM 2412 C C . LEU B 2 164 ? -9.489 3.862 -19.930 1.00 12.25 581 LEU B C 1
ATOM 2413 O O . LEU B 2 164 ? -9.857 2.694 -19.823 1.00 11.41 581 LEU B O 1
ATOM 2418 N N . GLN B 2 165 ? -9.615 4.557 -21.055 1.00 12.16 582 GLN B N 1
ATOM 2419 C CA . GLN B 2 165 ? -10.190 3.940 -22.243 1.00 12.49 582 GLN B CA 1
ATOM 2420 C C . GLN B 2 165 ? -9.368 2.704 -22.612 1.00 12.49 582 GLN B C 1
ATOM 2421 O O . GLN B 2 165 ? -9.922 1.679 -23.010 1.00 13.77 582 GLN B O 1
ATOM 2427 N N . THR B 2 166 ? -8.047 2.793 -22.466 1.00 11.62 583 THR B N 1
ATOM 2428 C CA . THR B 2 166 ? -7.185 1.659 -22.782 1.00 11.34 583 THR B CA 1
ATOM 2429 C C . THR B 2 166 ? -7.392 0.520 -21.783 1.00 10.67 583 THR B C 1
ATOM 2430 O O . THR B 2 166 ? -7.468 -0.643 -22.171 1.00 11.46 583 THR B O 1
ATOM 2434 N N . LEU B 2 167 ? -7.497 0.861 -20.501 1.00 10.26 584 LEU B N 1
ATOM 2435 C CA . LEU B 2 167 ? -7.705 -0.146 -19.471 1.00 10.35 584 LEU B CA 1
ATOM 2436 C C . LEU B 2 167 ? -9.011 -0.911 -19.675 1.00 11.08 584 LEU B C 1
ATOM 2437 O O . LEU B 2 167 ? -9.091 -2.095 -19.354 1.00 11.86 584 LEU B O 1
ATOM 2442 N N . TYR B 2 168 ? -10.027 -0.249 -20.224 1.00 11.01 585 TYR B N 1
ATOM 2443 C CA . TYR B 2 168 ? -11.307 -0.918 -20.467 1.00 11.66 585 TYR B CA 1
ATOM 2444 C C . TYR B 2 168 ? -11.119 -2.065 -21.457 1.00 12.44 585 TYR B C 1
ATOM 2445 O O . TYR B 2 168 ? -11.894 -3.024 -21.459 1.00 12.58 585 TYR B O 1
ATOM 2454 N N . LYS B 2 169 ? -10.090 -1.958 -22.298 1.00 12.61 586 LYS B N 1
ATOM 2455 C CA . LYS B 2 169 ? -9.817 -2.965 -23.320 1.00 13.29 586 LYS B CA 1
ATOM 2456 C C . LYS B 2 169 ? -8.895 -4.105 -22.903 1.00 15.46 586 LYS B C 1
ATOM 2457 O O . LYS B 2 169 ? -8.771 -5.091 -23.625 1.00 15.02 586 LYS B O 1
ATOM 2463 N N . VAL B 2 170 ? -8.245 -3.977 -21.751 1.00 16.32 587 VAL B N 1
ATOM 2464 C CA . VAL B 2 170 ? -7.331 -5.020 -21.289 1.00 19.83 587 VAL B CA 1
ATOM 2465 C C . VAL B 2 170 ? -7.988 -6.392 -21.173 1.00 21.79 587 VAL B C 1
ATOM 2466 O O . VAL B 2 170 ? -7.381 -7.371 -21.661 1.00 23.87 587 VAL B O 1
#

Radius of gyration: 23.22 Å; Cα contacts (8 Å, |Δi|>4): 509; chains: 2; bounding box: 52×37×68 Å

InterPro domains:
  IPR000608 Ubiquitin-conjugating (UBC), catalytic core domain [PF00179] (8-151)
  IPR000608 Ubiquitin-conjugating (UBC), catalytic core domain [PS50127] (4-157)
  IPR016135 Ubiquitin-conjugating enzyme/RWD-like [G3DSA:3.10.110.10] (1-157)
  IPR016135 Ubiquitin-conjugating enzyme/RWD-like [SSF54495] (1-156)
  IPR023313 Ubiquitin-conjugating enzyme, active site [PS00183] (82-97)
  IPR050113 Ubiquitin-conjugating enzyme E2-like [PTHR24067] (4-149)

Foldseek 3Di:
DLVVVVVVLVVLQVVVVVDADPPKAWAFDADPVGHGDSQKIKIWAAADPPALLHQFIWIWMWGHDSPPPLAATWIFTVVADQAQQAANNRTGDDQCRGNVGNPDPPDGPRNVSVRVNVCRRPPDLVDGNDDVLSVCCVPPVVVSSVRSNVVSVVRGD/DAALVVCLVPPELVRLPVNDPCSLLRLQVPFPLLDLLRLLSSLCSLLVHADPDVVSPVSSLSNNCSNLLSNLPPPNRDPVVNLQNNCCLCVQDPDPDDHDRDQACQSVLQSLLSVCVDPSDDLVCLVVVLVSLPPDDPNSVVNVVSSVSSNVSSVVD

Sequence (314 aa):
MSGIALSRLAQERKAWRKDHPFGFVAVPTKNPDGTMNLMNWECAIPGKKGTPWEGGLFKLRMLFKDDYPSSPPKCKFEP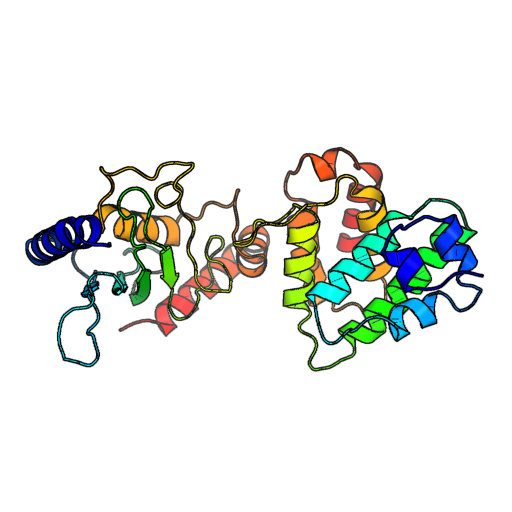PLFHPNVYPSGTVCLSILEEDKDWRPAITIKQILLGIQELLNEPNIQSPAQAEAYTIYCQNRVEYEKRVRAQAKKFAPPADVSTFLAFPSPEKLLRLGPKSSVLIAQQTDTSDPEKVVSAFLKVSSVFKDEATVRMAVQDAVDALMQKAFNSSSFNSNTFLTRLLVHMGLLKSEDKVKAIANLYGPLMALNHMVQQDYFPKALAPLLLAFVTKPNSALESCSFARHSLLQTLYKV

Organism: Homo sapiens (NCBI:txid9606)